Protein 5AJS (pdb70)

B-factor: mean 83.83, std 18.14, range [42.29, 163.87]

Foldseek 3Di:
DDPVVVVVVVVVVVVVVVVVVVVVVVVVVVVVVVVVVVVVVVVVVVVVVVVVVVVVVCVVVPD/DVDCVVVVVVVVVVVVVVVVVVVVVVVVVVVVVVVVVVVVVVVVVVVVVVVVVVVVVVCVVVVD/DDPVVVVVVVVVVVVVVVVVVVVVVVVVVVVVVVVVVVVVVVVVVVVVVVVVVVVVVVVVD/DDDDVVVVVVVVVVVVVVVVVVVVVVVVVVVVVVVVVVVVVVVVVVVVVVVVVVVVVVVVVD

InterPro domains:
  IPR006612 THAP-type zinc finger [PF05485] (6-79)
  IPR006612 THAP-type zinc finger [PS50950] (1-80)
  IPR006612 THAP-type zinc finger [SM00692] (23-85)
  IPR006612 THAP-type zinc finger [SM00980] (4-86)

Secondary structure (DSSP, 8-state):
--HHHHHHHHHHHHHHHHHHHHHHHHHHHHHHHHHHHHHHHHHHHHHHHHHHHHHHHHHHHT-/--SSHHHHHHHHHHHHHHHHHHHHHHHHHHHHHHHHHHHHHHHHHHHHHHHHHHHHHHHHHTT-/--HHHHHHHHHHHHHHHHHHHHHHHHHHHHHHHHHHHHHHHHHHHHHHHHHHHHHHHHHT-/----HHHHHHHHHHHHHHHHHHHHHHHHHHHHHHHHHHHHHHHHHHHHHHHHHHHHHHHHH-

Solvent-accessible surface area: 18163 Å² total; per-residue (Å²): 125,87,51,148,60,34,94,70,75,23,81,88,18,159,92,82,9,51,127,16,99,106,95,36,68,116,28,35,39,29,23,103,119,10,123,121,20,31,62,106,10,121,61,66,20,152,90,38,48,119,68,32,52,96,23,99,95,99,123,81,125,69,152,90,118,121,80,47,35,35,42,44,55,26,93,94,18,174,85,82,17,55,129,17,111,105,105,36,66,113,24,37,45,28,18,79,104,2,125,138,24,30,61,62,14,99,70,68,20,133,82,38,56,131,84,25,46,86,24,97,84,96,94,80,129,66,149,112,39,86,72,37,78,189,34,26,83,45,26,145,92,79,23,54,127,29,112,82,106,34,67,112,19,53,42,45,14,50,113,18,156,122,21,37,59,62,10,124,65,70,13,163,68,39,53,111,84,32,44,98,35,70,86,70,72,163,169,85,132,148,46,37,82,79,16,64,67,33,22,90,106,25,158,88,66,22,54,125,44,118,87,108,37,71,102,20,45,41,51,14,52,131,22,156,129,18,35,58,62,11,116,62,80,9,165,75,37,56,109,86,31,43,96,38,100,92,75,94,74,188

Structure (mmCIF, N/CA/C/O backbone):
data_5AJS
#
_entry.id   5AJS
#
_cell.length_a   39.757
_cell.length_b   39.757
_cell.length_c   204.127
_cell.angle_alpha   90.00
_cell.angle_beta   90.00
_cell.angle_gamma   90.00
#
_symmetry.space_group_name_H-M   'P 43'
#
loop_
_entity.id
_entity.type
_entity.pdbx_description
1 polymer 'THAP DOMAIN-CONTAINING PROTEIN 11'
2 water water
#
loop_
_atom_site.group_PDB
_atom_site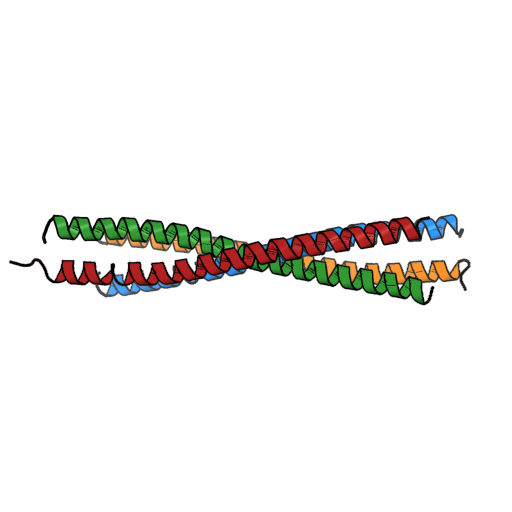.id
_atom_site.type_symbol
_atom_site.label_atom_id
_atom_site.label_alt_id
_atom_site.label_comp_id
_atom_site.label_asym_id
_atom_site.label_entity_id
_atom_site.label_seq_id
_atom_site.pdbx_PDB_ins_code
_atom_site.Cartn_x
_atom_site.Cartn_y
_atom_site.Cartn_z
_atom_site.occupancy
_atom_site.B_iso_or_equiv
_atom_site.auth_seq_id
_atom_site.auth_comp_id
_atom_site.auth_asym_id
_atom_site.auth_atom_id
_atom_site.pdbx_PDB_model_num
ATOM 1 N N . THR A 1 6 ? 58.802 7.500 48.082 1.00 93.25 252 THR A N 1
ATOM 2 C CA . THR A 1 6 ? 58.298 8.221 46.851 1.00 99.10 252 THR A CA 1
ATOM 3 C C . THR A 1 6 ? 57.293 9.362 47.190 1.00 101.07 252 THR A C 1
ATOM 4 O O . THR A 1 6 ? 56.165 9.088 47.628 1.00 101.26 252 THR A O 1
ATOM 6 N N . THR A 1 7 ? 57.711 10.624 46.960 1.00 91.26 253 THR A N 1
ATOM 7 C CA . THR A 1 7 ? 56.933 11.835 47.346 1.00 89.59 253 THR A CA 1
ATOM 8 C C . THR A 1 7 ? 55.775 12.172 46.392 1.00 92.71 253 THR A C 1
ATOM 9 O O . THR A 1 7 ? 55.678 11.646 45.286 1.00 93.54 253 THR A O 1
ATOM 13 N N . GLU A 1 8 ? 54.902 13.073 46.834 1.00 105.29 254 GLU A N 1
ATOM 14 C CA . GLU A 1 8 ? 53.882 13.654 45.951 1.00 113.64 254 GLU A CA 1
ATOM 15 C C . GLU A 1 8 ? 54.560 14.547 44.897 1.00 111.09 254 GLU A C 1
ATOM 16 O O . GLU A 1 8 ? 54.266 14.458 43.697 1.00 82.73 254 GLU A O 1
ATOM 18 N N . GLU A 1 9 ? 55.483 15.394 45.354 1.00 114.15 255 GLU A N 1
ATOM 19 C CA . GLU A 1 9 ? 56.303 16.199 44.449 1.00 115.47 255 GLU A CA 1
ATOM 20 C C . GLU A 1 9 ? 56.673 15.378 43.212 1.00 111.59 255 GLU A C 1
ATOM 21 O O . GLU A 1 9 ? 56.394 15.787 42.095 1.00 107.33 255 GLU A O 1
ATOM 27 N N . GLU A 1 10 ? 57.259 14.202 43.431 1.00 115.51 256 GLU A N 1
ATOM 28 C CA . GLU A 1 10 ? 57.743 13.350 42.345 1.00 103.93 256 GLU A CA 1
ATOM 29 C C . GLU A 1 10 ? 56.610 12.777 41.464 1.00 111.74 256 GLU A C 1
ATOM 30 O O . GLU A 1 10 ? 56.785 12.686 40.240 1.00 114.28 256 GLU A O 1
ATOM 33 N N . LEU A 1 11 ? 55.484 12.377 42.080 1.00 93.18 257 LEU A N 1
ATOM 34 C CA . LEU A 1 11 ? 54.323 11.847 41.333 1.00 86.66 257 LEU A CA 1
ATOM 35 C C . LEU A 1 11 ? 53.727 12.905 40.420 1.00 88.68 257 LEU A C 1
ATOM 36 O O . LEU A 1 11 ? 53.533 12.691 39.216 1.00 83.61 257 LEU A O 1
ATOM 41 N N . LEU A 1 12 ? 53.457 14.048 41.039 1.00 79.70 258 LEU A N 1
ATOM 42 C CA . LEU A 1 12 ? 52.865 15.193 40.401 1.00 86.81 258 LEU A CA 1
ATOM 43 C C . LEU A 1 12 ? 53.792 15.689 39.304 1.00 72.98 258 LEU A C 1
ATOM 44 O O . LEU A 1 12 ? 53.319 16.100 38.261 1.00 82.82 258 LEU A O 1
ATOM 49 N N . ARG A 1 13 ? 55.097 15.588 39.511 1.00 67.79 259 ARG A N 1
ATOM 50 C CA . A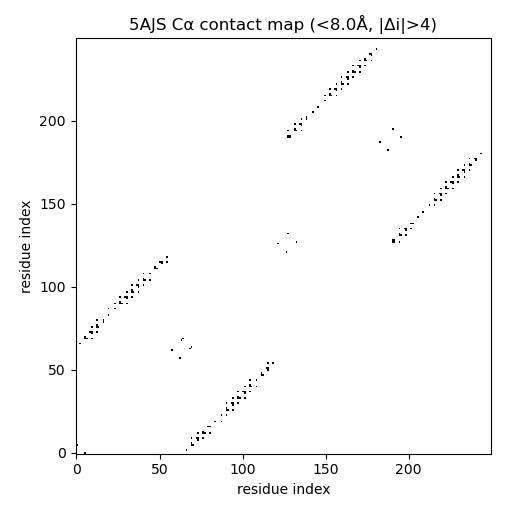RG A 1 13 ? 56.042 15.854 38.432 1.00 81.37 259 ARG A CA 1
ATOM 51 C C . ARG A 1 13 ? 55.849 14.853 37.271 1.00 80.15 259 ARG A C 1
ATOM 52 O O . ARG A 1 13 ? 55.945 15.232 36.101 1.00 97.46 259 ARG A O 1
ATOM 55 N N . LYS A 1 14 ? 55.591 13.585 37.605 1.00 69.87 260 LYS A N 1
ATOM 56 C CA . LYS A 1 14 ? 55.348 12.551 36.603 1.00 80.89 260 LYS A CA 1
ATOM 57 C C . LYS A 1 14 ? 53.998 12.752 35.854 1.00 84.05 260 LYS A C 1
ATOM 58 O O . LYS A 1 14 ? 53.912 12.512 34.646 1.00 89.05 260 LYS A O 1
ATOM 62 N N . LEU A 1 15 ? 52.965 13.199 36.569 1.00 84.27 261 LEU A N 1
ATOM 63 C CA . LEU A 1 15 ? 51.693 13.562 35.935 1.00 90.99 261 LEU A CA 1
ATOM 64 C C . LEU A 1 15 ? 51.858 14.704 34.973 1.00 84.77 261 LEU A C 1
ATOM 65 O O . LEU A 1 15 ? 51.121 14.780 33.997 1.00 77.99 261 LEU A O 1
ATOM 70 N N . ASN A 1 16 ? 52.786 15.615 35.253 1.00 72.58 262 ASN A N 1
ATOM 71 C CA . ASN A 1 16 ? 52.887 16.784 34.408 1.00 73.26 262 ASN A CA 1
ATOM 72 C C . ASN A 1 16 ? 53.681 16.483 33.190 1.00 71.14 262 ASN A C 1
ATOM 73 O O . ASN A 1 16 ? 53.325 16.933 32.056 1.00 74.31 262 ASN A O 1
ATOM 78 N N . GLU A 1 17 ? 54.709 15.654 33.365 1.00 69.55 263 GLU A N 1
ATOM 79 C CA . GLU A 1 17 ? 55.475 15.170 32.188 1.00 75.18 263 GLU A CA 1
ATOM 80 C C . GLU A 1 17 ? 54.559 14.426 31.261 1.00 64.41 263 GLU A C 1
ATOM 81 O O . GLU A 1 17 ? 54.576 14.672 30.084 1.00 57.54 263 GLU A O 1
ATOM 87 N N . GLN A 1 18 ? 53.718 13.544 31.798 1.00 70.30 264 GLN A N 1
ATOM 88 C CA . GLN A 1 18 ? 52.775 12.745 30.965 1.00 69.51 264 GLN A CA 1
ATOM 89 C C . GLN A 1 18 ? 51.808 13.598 30.188 1.00 67.91 264 GLN A C 1
ATOM 90 O O . GLN A 1 18 ? 51.437 13.285 29.072 1.00 67.57 264 GLN A O 1
ATOM 96 N N . ARG A 1 19 ? 51.319 14.620 30.868 1.00 72.69 265 ARG A N 1
ATOM 97 C CA . ARG A 1 19 ? 50.447 15.605 30.275 1.00 70.29 265 ARG A CA 1
ATOM 98 C C . ARG A 1 19 ? 51.218 16.452 29.220 1.00 60.65 265 ARG A C 1
ATOM 99 O O . ARG A 1 19 ? 50.637 16.841 28.214 1.00 71.38 265 ARG A O 1
ATOM 107 N N . ASP A 1 20 ? 52.520 16.684 29.410 1.00 57.56 266 ASP A N 1
ATOM 108 C CA . ASP A 1 20 ? 53.332 17.363 28.407 1.00 59.99 266 ASP A CA 1
ATOM 109 C C . ASP A 1 20 ? 53.453 16.544 27.124 1.00 75.65 266 ASP A C 1
ATOM 110 O O . ASP A 1 20 ? 53.298 17.086 26.013 1.00 68.67 266 ASP A O 1
ATOM 115 N N . ILE A 1 21 ? 53.754 15.242 27.283 1.00 73.64 267 ILE A N 1
ATOM 116 C CA . ILE A 1 21 ? 53.840 14.344 26.158 1.00 61.24 267 ILE A CA 1
ATOM 117 C C . ILE A 1 21 ? 52.432 14.157 25.509 1.00 62.19 267 ILE A C 1
ATOM 118 O O . ILE A 1 21 ? 52.296 14.224 24.302 1.00 79.24 267 ILE A O 1
ATOM 123 N N . LEU A 1 22 ? 51.378 13.940 26.273 1.00 68.30 268 LEU A N 1
ATOM 124 C CA . LEU A 1 22 ? 50.057 13.823 25.615 1.00 67.59 268 LEU A CA 1
ATOM 125 C C . LEU A 1 22 ? 49.820 15.052 24.757 1.00 75.45 268 LEU A C 1
ATOM 126 O O . LEU A 1 22 ? 49.541 14.903 23.548 1.00 58.38 268 LEU A O 1
ATOM 131 N N . ALA A 1 23 ? 50.015 16.250 25.364 1.00 69.76 269 ALA A N 1
ATOM 132 C CA . ALA A 1 23 ? 49.971 17.549 24.632 1.00 77.45 269 ALA A CA 1
ATOM 133 C C . ALA A 1 23 ? 50.671 17.599 23.264 1.00 79.70 269 ALA A C 1
ATOM 134 O O . ALA A 1 23 ? 50.075 18.099 22.283 1.00 88.18 269 ALA A O 1
ATOM 136 N N . LEU A 1 24 ? 51.927 17.132 23.232 1.00 79.86 270 LEU A N 1
ATOM 137 C CA . LEU A 1 24 ? 52.800 17.140 22.039 1.00 69.24 270 LEU A CA 1
ATOM 138 C C . LEU A 1 24 ? 52.314 16.121 21.003 1.00 79.47 270 LEU A C 1
ATOM 139 O O . LEU A 1 24 ? 52.377 16.358 19.800 1.00 70.40 270 LEU A O 1
ATOM 144 N N . MET A 1 25 ? 51.847 14.974 21.476 1.00 73.53 271 MET A N 1
ATOM 145 C CA . MET A 1 25 ? 51.329 13.958 20.559 1.00 80.06 271 MET A CA 1
ATOM 146 C C . MET A 1 25 ? 50.016 14.388 19.893 1.00 75.66 271 MET A C 1
ATOM 147 O O . MET A 1 25 ? 49.792 14.070 18.715 1.00 80.63 271 MET A O 1
ATOM 152 N N . GLU A 1 26 ? 49.160 15.094 20.645 1.00 65.36 272 GLU A N 1
ATOM 153 C CA . GLU A 1 26 ? 47.882 15.633 20.096 1.00 73.44 272 GLU A CA 1
ATOM 154 C C . GLU A 1 26 ? 48.159 16.611 18.927 1.00 76.75 272 GLU A C 1
ATOM 155 O O . GLU A 1 26 ? 47.460 16.611 17.889 1.00 63.74 272 GLU A O 1
ATOM 161 N N . VAL A 1 27 ? 49.220 17.392 19.063 1.00 71.44 273 VAL A N 1
ATOM 162 C CA . VAL A 1 27 ? 49.545 18.368 18.056 1.00 72.42 273 VAL A CA 1
ATOM 163 C C . VAL A 1 27 ? 50.079 17.669 16.832 1.00 82.63 273 VAL A C 1
ATOM 164 O O . VAL A 1 27 ? 49.723 18.073 15.699 1.00 65.36 273 VAL A O 1
ATOM 168 N N . LYS A 1 28 ? 50.943 16.658 17.062 1.00 79.42 274 LYS A N 1
ATOM 169 C CA . LYS A 1 28 ? 51.530 15.843 15.973 1.00 85.38 274 LYS A CA 1
ATOM 170 C C . LYS A 1 28 ? 50.456 15.024 15.257 1.00 79.32 274 LYS A C 1
ATOM 171 O O . LYS A 1 28 ? 50.405 15.021 14.036 1.00 89.13 274 LYS A O 1
ATOM 177 N N . MET A 1 29 ? 49.603 14.352 16.019 1.00 71.46 275 MET A N 1
ATOM 178 C CA . MET A 1 29 ? 48.453 13.686 15.437 1.00 81.16 275 MET A CA 1
ATOM 179 C C . MET A 1 29 ? 47.506 14.640 14.652 1.00 83.51 275 MET A C 1
ATOM 180 O O . MET A 1 29 ? 46.823 14.228 13.731 1.00 70.87 275 MET A O 1
ATOM 185 N N . LYS A 1 30 ? 47.407 15.897 15.042 1.00 80.54 276 LYS A N 1
ATOM 186 C CA . LYS A 1 30 ? 46.540 16.812 14.310 1.00 70.98 276 LYS A CA 1
ATOM 187 C C . LYS A 1 30 ? 47.216 17.162 12.993 1.00 61.43 276 LYS A C 1
ATOM 188 O O . LYS A 1 30 ? 46.576 17.232 11.957 1.00 66.64 276 LYS A O 1
ATOM 190 N N . GLU A 1 31 ? 48.519 17.401 13.048 1.00 57.49 277 GLU A N 1
ATOM 191 C CA . GLU A 1 31 ? 49.326 17.675 11.878 1.00 63.55 277 GLU A CA 1
ATOM 192 C C . GLU A 1 31 ? 49.313 16.423 10.937 1.00 72.57 277 GLU A C 1
ATOM 193 O O . GLU A 1 31 ? 49.063 16.533 9.738 1.00 58.12 277 GLU A O 1
ATOM 199 N N . MET A 1 32 ? 49.589 15.238 11.483 1.00 71.36 278 MET A N 1
ATOM 200 C CA . MET A 1 32 ? 49.580 14.005 10.681 1.00 78.28 278 MET A CA 1
ATOM 201 C C . MET A 1 32 ? 48.245 13.845 9.947 1.00 69.35 278 MET A C 1
ATOM 202 O O . MET A 1 32 ? 48.245 13.550 8.773 1.00 84.23 278 MET A O 1
ATOM 207 N N . LYS A 1 33 ? 47.124 14.111 10.608 1.00 84.15 279 LYS A N 1
ATOM 208 C CA . LYS A 1 33 ? 45.784 14.088 9.938 1.00 85.85 279 LYS A CA 1
ATOM 209 C C . LYS A 1 33 ? 45.613 15.112 8.770 1.00 82.95 279 LYS A C 1
ATOM 210 O O . LYS A 1 33 ? 44.916 14.852 7.802 1.00 86.92 279 LYS A O 1
ATOM 212 N N . GLY A 1 34 ? 46.220 16.289 8.902 1.00 76.00 280 GLY A N 1
ATOM 213 C CA . GLY A 1 34 ? 46.261 17.225 7.829 1.00 64.65 280 GLY A CA 1
ATOM 214 C C . GLY A 1 34 ? 47.040 16.751 6.606 1.00 64.57 280 GLY A C 1
ATOM 215 O O . GLY A 1 34 ? 46.692 17.099 5.471 1.00 72.39 280 GLY A O 1
ATOM 216 N N . SER A 1 35 ? 48.159 16.055 6.820 1.00 70.48 281 SER A N 1
ATOM 217 C CA . SER A 1 35 ? 48.933 15.477 5.699 1.00 70.28 281 SER A CA 1
ATOM 218 C C . SER A 1 35 ? 48.077 14.380 5.023 1.00 74.72 281 SER A C 1
ATOM 219 O O . SER A 1 35 ? 47.751 14.451 3.835 1.00 77.11 281 SER A O 1
ATOM 222 N N . ILE A 1 36 ? 47.637 13.415 5.810 1.00 68.25 282 ILE A N 1
ATOM 223 C CA . ILE A 1 36 ? 46.728 12.380 5.292 1.00 70.66 282 ILE A CA 1
ATOM 224 C C . ILE A 1 36 ? 45.604 12.893 4.379 1.00 70.01 282 ILE A C 1
ATOM 225 O O . ILE A 1 36 ? 45.428 12.349 3.271 1.00 69.04 282 ILE A O 1
ATOM 230 N N . ARG A 1 37 ? 44.851 13.910 4.838 1.00 57.10 283 ARG A N 1
ATOM 231 C CA . ARG A 1 37 ? 43.861 14.587 3.988 1.00 75.74 283 ARG A CA 1
ATOM 232 C C . ARG A 1 37 ? 44.483 15.255 2.727 1.00 74.70 283 ARG A C 1
ATOM 233 O O . ARG A 1 37 ? 43.911 15.175 1.646 1.00 84.96 283 ARG A O 1
ATOM 237 N N . HIS A 1 38 ? 45.638 15.902 2.855 1.00 70.32 284 HIS A N 1
ATOM 238 C CA . HIS A 1 38 ? 46.208 16.565 1.714 1.00 74.86 284 HIS A CA 1
ATOM 239 C C . HIS A 1 38 ? 46.679 15.538 0.713 1.00 71.14 284 HIS A C 1
ATOM 240 O O . HIS A 1 38 ? 46.344 15.640 -0.476 1.00 82.59 284 HIS A O 1
ATOM 247 N N . LEU A 1 39 ? 47.428 14.543 1.191 1.00 71.77 285 LEU A N 1
ATOM 248 C CA . LEU A 1 39 ? 47.885 13.450 0.339 1.00 68.55 285 LEU A CA 1
ATOM 249 C C . LEU A 1 39 ? 46.727 12.697 -0.325 1.00 72.82 285 LEU A C 1
ATOM 250 O O . LEU A 1 39 ? 46.879 12.229 -1.453 1.00 74.75 285 LEU A O 1
ATOM 255 N N . ARG A 1 40 ? 45.586 12.559 0.349 1.00 69.85 286 ARG A N 1
ATOM 256 C CA . ARG A 1 40 ? 44.481 11.838 -0.261 1.00 71.06 286 ARG A CA 1
ATOM 257 C C . ARG A 1 40 ? 43.833 12.704 -1.341 1.00 77.15 286 ARG A C 1
ATOM 258 O O . ARG A 1 40 ? 43.447 12.187 -2.424 1.00 76.79 286 ARG A O 1
ATOM 266 N N . LEU A 1 41 ? 43.738 14.010 -1.078 1.00 74.59 287 LEU A N 1
ATOM 267 C CA . LEU A 1 41 ? 43.219 14.960 -2.103 1.00 80.85 287 LEU A CA 1
ATOM 268 C C . LEU A 1 41 ? 44.030 14.861 -3.382 1.00 79.73 287 LEU A C 1
ATOM 269 O O . LEU A 1 41 ? 43.466 14.764 -4.449 1.00 80.90 287 LEU A O 1
ATOM 274 N N . THR A 1 42 ? 45.358 14.876 -3.226 1.00 79.97 288 THR A N 1
ATOM 275 C CA . THR A 1 42 ? 46.349 14.702 -4.304 1.00 76.68 288 THR A CA 1
ATOM 276 C C . THR A 1 42 ? 46.264 13.334 -5.047 1.00 85.54 288 THR A C 1
ATOM 277 O O . THR A 1 42 ? 46.190 13.286 -6.273 1.00 86.45 288 THR A O 1
ATOM 281 N N . GLU A 1 43 ? 46.307 12.237 -4.306 1.00 87.87 289 GLU A N 1
ATOM 282 C CA . GLU A 1 43 ? 46.054 10.918 -4.874 1.00 90.63 289 GLU A CA 1
ATOM 283 C C . GLU A 1 43 ? 44.815 10.941 -5.786 1.00 91.69 289 GLU A C 1
ATOM 284 O O . GLU A 1 43 ? 44.864 10.485 -6.936 1.00 76.19 289 GLU A O 1
ATOM 290 N N . ALA A 1 44 ? 43.701 11.457 -5.276 1.00 84.18 290 ALA A N 1
ATOM 291 C CA . ALA A 1 44 ? 42.453 11.439 -6.044 1.00 80.10 290 ALA A CA 1
ATOM 292 C C . ALA A 1 44 ? 42.549 12.255 -7.353 1.00 82.22 290 ALA A C 1
ATOM 293 O O . ALA A 1 44 ? 42.123 11.805 -8.418 1.00 86.11 290 ALA A O 1
ATOM 295 N N . LYS A 1 45 ? 43.139 13.438 -7.266 1.00 77.21 291 LYS A N 1
ATOM 296 C CA . LYS A 1 45 ? 43.381 14.272 -8.417 1.00 77.37 291 LYS A CA 1
ATOM 297 C C . LYS A 1 45 ? 44.295 13.540 -9.410 1.00 84.62 291 LYS A C 1
ATOM 298 O O . LYS A 1 45 ? 44.031 13.557 -10.620 1.00 81.46 291 LYS A O 1
ATOM 302 N N . LEU A 1 46 ? 45.345 12.869 -8.914 1.00 73.42 292 LEU A N 1
ATOM 303 C CA . LEU A 1 46 ? 46.336 12.263 -9.824 1.00 70.31 292 LEU A CA 1
ATOM 304 C C . LEU A 1 46 ? 45.734 11.139 -10.612 1.00 68.40 292 LEU A C 1
ATOM 305 O O . LEU A 1 46 ? 45.986 11.015 -11.809 1.00 65.81 292 LEU A O 1
ATOM 310 N N . ARG A 1 47 ? 44.895 10.364 -9.947 1.00 70.98 293 ARG A N 1
ATOM 311 C CA . ARG A 1 47 ? 44.175 9.264 -10.594 1.00 79.41 293 ARG A CA 1
ATOM 312 C C . ARG A 1 47 ? 43.203 9.797 -11.645 1.00 82.10 293 ARG A C 1
ATOM 313 O O . ARG A 1 47 ? 43.031 9.194 -12.740 1.00 76.91 293 ARG A O 1
ATOM 321 N N . GLU A 1 48 ? 42.586 10.941 -11.339 1.00 66.94 294 GLU A N 1
ATOM 322 C CA . GLU A 1 48 ? 41.597 11.472 -12.263 1.00 66.33 294 GLU A CA 1
ATOM 323 C C . GLU A 1 48 ? 42.401 11.840 -13.457 1.00 69.90 294 GLU A C 1
ATOM 324 O O . GLU A 1 48 ? 42.145 11.380 -14.569 1.00 73.17 294 GLU A O 1
ATOM 326 N N . GLU A 1 49 ? 43.436 12.627 -13.222 1.00 66.85 295 GLU A N 1
ATOM 327 C CA . GLU A 1 49 ? 44.212 13.136 -14.329 1.00 61.71 295 GLU A CA 1
ATOM 328 C C . GLU A 1 49 ? 44.810 12.049 -15.218 1.00 58.99 295 GLU A C 1
ATOM 329 O O . GLU A 1 49 ? 44.973 12.218 -16.462 1.00 61.42 295 GLU A O 1
ATOM 335 N N . LEU A 1 50 ? 45.167 10.960 -14.570 1.00 59.71 296 LEU A N 1
ATOM 336 C CA . LEU A 1 50 ? 45.611 9.717 -15.228 1.00 69.14 296 LEU A CA 1
ATOM 337 C C . LEU A 1 50 ? 44.532 9.008 -16.061 1.00 65.80 296 LEU A C 1
ATOM 338 O O . LEU A 1 50 ? 44.840 8.392 -17.112 1.00 65.15 296 LEU A O 1
ATOM 343 N N A ARG A 1 51 ? 43.290 9.035 -15.585 0.50 68.16 297 ARG A N 1
ATOM 344 N N B ARG A 1 51 ? 43.295 9.047 -15.573 0.50 69.18 297 ARG A N 1
ATOM 345 C CA A ARG A 1 51 ? 42.165 8.513 -16.384 0.50 64.73 297 ARG A CA 1
ATOM 346 C CA B ARG A 1 51 ? 42.146 8.534 -16.336 0.50 66.87 297 ARG A CA 1
ATOM 347 C C A ARG A 1 51 ? 42.005 9.332 -17.660 0.50 62.67 297 ARG A C 1
ATOM 348 C C B ARG A 1 51 ? 41.975 9.329 -17.632 0.50 64.30 297 ARG A C 1
ATOM 349 O O A ARG A 1 51 ? 41.893 8.777 -18.750 0.50 63.57 297 ARG A O 1
ATOM 350 O O B ARG A 1 51 ? 41.830 8.753 -18.707 0.50 67.84 297 ARG A O 1
ATOM 365 N N . GLU A 1 52 ? 42.030 10.656 -17.525 1.00 60.18 298 GLU A N 1
ATOM 366 C CA . GLU A 1 52 ? 41.955 11.534 -18.699 1.00 67.47 298 GLU A CA 1
ATOM 367 C C . GLU A 1 52 ? 43.113 11.254 -19.681 1.00 73.07 298 GLU A C 1
ATOM 368 O O . GLU A 1 52 ? 42.907 11.147 -20.887 1.00 67.61 298 GLU A O 1
ATOM 374 N N . LYS A 1 53 ? 44.320 11.052 -19.186 1.00 68.80 299 LYS A N 1
ATOM 375 C CA . LYS A 1 53 ? 45.427 10.814 -20.127 1.00 68.29 299 LYS A CA 1
ATOM 376 C C . LYS A 1 53 ? 45.407 9.448 -20.767 1.00 71.52 299 LYS A C 1
ATOM 377 O O . LYS A 1 53 ? 45.831 9.307 -21.936 1.00 72.54 299 LYS A O 1
ATOM 383 N N . ASP A 1 54 ? 44.915 8.447 -20.039 1.00 57.75 300 ASP A N 1
ATOM 384 C CA . ASP A 1 54 ? 44.670 7.144 -20.681 1.00 66.31 300 ASP A CA 1
ATOM 385 C C . ASP A 1 54 ? 43.580 7.226 -21.813 1.00 74.71 300 ASP A C 1
ATOM 386 O O . ASP A 1 54 ? 43.724 6.615 -22.869 1.00 76.38 300 ASP A O 1
ATOM 391 N N . ARG A 1 55 ? 42.505 7.996 -21.627 1.00 73.98 301 ARG A N 1
ATOM 392 C CA . ARG A 1 55 ? 41.551 8.182 -22.747 1.00 70.35 301 ARG A CA 1
ATOM 393 C C . ARG A 1 55 ? 42.243 8.695 -23.962 1.00 65.04 301 ARG A C 1
ATOM 394 O O . ARG A 1 55 ? 41.875 8.351 -25.088 1.00 68.42 301 ARG A O 1
ATOM 402 N N . LEU A 1 56 ? 43.167 9.629 -23.744 1.00 67.33 302 LEU A N 1
ATOM 403 C CA . LEU A 1 56 ? 43.732 10.433 -24.841 1.00 74.98 302 LEU A CA 1
ATOM 404 C C . LEU A 1 56 ? 44.750 9.652 -25.634 1.00 72.87 302 LEU A C 1
ATOM 405 O O . LEU A 1 56 ? 44.880 9.847 -26.841 1.00 76.34 302 LEU A O 1
ATOM 410 N N . LEU A 1 57 ? 45.467 8.785 -24.925 1.00 77.21 303 LEU A N 1
ATOM 411 C CA . LEU A 1 57 ? 46.299 7.748 -25.508 1.00 79.89 303 LEU A CA 1
ATOM 412 C C . LEU A 1 57 ? 45.490 6.703 -26.242 1.00 85.42 303 LEU A C 1
ATOM 413 O O . LEU A 1 57 ? 45.816 6.305 -27.375 1.00 84.92 303 LEU A O 1
ATOM 418 N N . ALA A 1 58 ? 44.474 6.202 -25.558 1.00 73.56 304 ALA A N 1
ATOM 419 C CA . ALA A 1 58 ? 43.560 5.253 -26.190 1.00 79.97 304 ALA A CA 1
ATOM 420 C C . ALA A 1 58 ? 43.134 5.811 -27.524 1.00 72.35 304 ALA A C 1
ATOM 421 O O . ALA A 1 58 ? 43.258 5.131 -28.522 1.00 72.98 304 ALA A O 1
ATOM 423 N N . MET A 1 59 ? 42.638 7.063 -27.525 1.00 69.15 305 MET A N 1
ATOM 424 C CA . MET A 1 59 ? 42.225 7.727 -28.742 1.00 63.17 305 MET A CA 1
ATOM 425 C C . MET A 1 59 ? 43.379 7.792 -29.752 1.00 75.08 305 MET A C 1
ATOM 426 O O . MET A 1 59 ? 43.172 7.468 -30.917 1.00 84.19 305 MET A O 1
ATOM 431 N N . ALA A 1 60 ? 44.569 8.248 -29.347 1.00 80.67 306 ALA A N 1
ATOM 432 C CA . ALA A 1 60 ? 45.660 8.449 -30.334 1.00 71.67 306 ALA A CA 1
ATOM 433 C C . ALA A 1 60 ? 46.040 7.146 -31.001 1.00 70.71 306 ALA A C 1
ATOM 434 O O . ALA A 1 60 ? 46.400 7.107 -32.177 1.00 78.10 306 ALA A O 1
ATOM 436 N N . VAL A 1 61 ? 45.922 6.054 -30.286 1.00 68.34 307 VAL A N 1
ATOM 437 C CA . VAL A 1 61 ? 46.215 4.744 -30.901 1.00 81.77 307 VAL A CA 1
ATOM 438 C C . VAL A 1 61 ? 45.160 4.402 -31.958 1.00 77.29 307 VAL A C 1
ATOM 439 O O . VAL A 1 61 ? 45.446 4.235 -33.126 1.00 77.05 307 VAL A O 1
ATOM 443 N N . ILE A 1 62 ? 43.921 4.295 -31.530 1.00 77.60 308 ILE A N 1
ATOM 444 C CA . ILE A 1 62 ? 42.832 4.069 -32.458 1.00 88.57 308 ILE A CA 1
ATOM 445 C C . ILE A 1 62 ? 42.973 4.900 -33.750 1.00 83.96 308 ILE A C 1
ATOM 446 O O . ILE A 1 62 ? 42.934 4.335 -34.832 1.00 98.05 308 ILE A O 1
ATOM 451 N N . ARG A 1 63 ? 43.121 6.222 -33.645 1.00 79.91 309 ARG A N 1
ATOM 452 C CA . ARG A 1 63 ? 43.246 7.093 -34.841 1.00 75.79 309 ARG A CA 1
ATOM 453 C C . ARG A 1 63 ? 44.411 6.683 -35.763 1.00 101.41 309 ARG A C 1
ATOM 454 O O . ARG A 1 63 ? 44.271 6.657 -36.997 1.00 89.56 309 ARG A O 1
ATOM 462 N N . LYS A 1 64 ? 45.576 6.429 -35.157 1.00 102.70 310 LYS A N 1
ATOM 463 C CA . LYS A 1 64 ? 46.733 5.894 -35.870 1.00 108.28 310 LYS A CA 1
ATOM 464 C C . LYS A 1 64 ? 46.280 4.749 -36.790 1.00 117.73 310 LYS A C 1
ATOM 465 O O . LYS A 1 64 ? 46.696 4.697 -37.947 1.00 124.42 310 LYS A O 1
ATOM 471 N N . LYS A 1 65 ? 45.424 3.854 -36.279 1.00 116.15 311 LYS A N 1
ATOM 472 C CA . LYS A 1 65 ? 44.839 2.765 -37.089 1.00 115.20 311 LYS A CA 1
ATOM 473 C C . LYS A 1 65 ? 43.944 3.277 -38.243 1.00 119.75 311 LYS A C 1
ATOM 474 O O . LYS A 1 65 ? 44.015 2.778 -39.366 1.00 123.61 311 LYS A O 1
ATOM 476 N N . HIS A 1 66 ? 43.131 4.293 -37.971 1.00 117.42 312 HIS A N 1
ATOM 477 C CA . HIS A 1 66 ? 42.084 4.711 -38.897 1.00 110.79 312 HIS A CA 1
ATOM 478 C C . HIS A 1 66 ? 42.429 5.927 -39.772 1.00 109.96 312 HIS A C 1
ATOM 479 O O . HIS A 1 66 ? 41.556 6.458 -40.470 1.00 119.70 312 HIS A O 1
ATOM 486 N N . GLY A 1 67 ? 43.686 6.371 -39.718 1.00 109.15 313 GLY A N 1
ATOM 487 C CA . GLY A 1 67 ? 44.231 7.346 -40.665 1.00 104.01 313 GLY A CA 1
ATOM 488 C C . GLY A 1 67 ? 44.266 8.826 -40.312 1.00 116.62 313 GLY A C 1
ATOM 489 O O . GLY A 1 67 ? 44.919 9.579 -41.019 1.00 131.14 313 GLY A O 1
ATOM 490 N N . MET A 1 68 ? 43.612 9.261 -39.231 1.00 122.26 314 MET A N 1
ATOM 491 C CA . MET A 1 68 ? 43.304 10.710 -39.030 1.00 121.74 314 MET A CA 1
ATOM 492 C C . MET A 1 68 ? 44.475 11.596 -38.633 1.00 121.14 314 MET A C 1
ATOM 493 O O . MET A 1 68 ? 44.517 12.757 -39.033 1.00 121.60 314 MET A O 1
ATOM 499 N N . GLY B 1 5 ? 41.758 5.904 47.220 1.00 121.69 251 GLY B N 1
ATOM 500 C CA . GLY B 1 5 ? 41.417 7.238 47.826 1.00 125.20 251 GLY B CA 1
ATOM 501 C C . GLY B 1 5 ? 41.939 8.350 46.943 1.00 133.09 251 GLY B C 1
ATOM 502 O O . GLY B 1 5 ? 42.168 8.109 45.755 1.00 137.50 251 GLY B O 1
ATOM 503 N N . THR B 1 6 ? 42.135 9.552 47.508 1.00 134.46 252 THR B N 1
ATOM 504 C CA . THR B 1 6 ? 42.672 10.715 46.750 1.00 133.87 252 THR B CA 1
ATOM 505 C C . THR B 1 6 ? 44.036 11.249 47.240 1.00 134.20 252 THR B C 1
ATOM 506 O O . THR B 1 6 ? 44.469 12.323 46.800 1.00 138.36 252 THR B O 1
ATOM 510 N N . THR B 1 7 ? 44.717 10.514 48.124 1.00 126.78 253 THR B N 1
ATOM 511 C CA . THR B 1 7 ? 45.970 11.009 48.726 1.00 130.23 253 THR B CA 1
ATOM 512 C C . THR B 1 7 ? 47.093 10.918 47.697 1.00 128.83 253 THR B C 1
ATOM 513 O O . THR B 1 7 ? 47.429 11.917 47.055 1.00 137.36 253 THR B O 1
ATOM 517 N N . GLU B 1 8 ? 47.666 9.724 47.555 1.00 118.79 254 GLU B N 1
ATOM 518 C CA . GLU B 1 8 ? 48.507 9.393 46.417 1.00 98.63 254 GLU B CA 1
ATOM 519 C C . GLU B 1 8 ? 47.722 8.464 45.443 1.00 104.02 254 GLU B C 1
ATOM 520 O O . GLU B 1 8 ? 48.176 8.209 44.321 1.00 103.41 254 GLU B O 1
ATOM 526 N N . GLU B 1 9 ? 46.528 8.012 45.855 1.00 101.46 255 GLU B N 1
ATOM 527 C CA . GLU B 1 9 ? 45.779 6.966 45.139 1.00 99.00 255 GLU B CA 1
ATOM 528 C C . GLU B 1 9 ? 45.007 7.505 43.943 1.00 93.69 255 GLU B C 1
ATOM 529 O O . GLU B 1 9 ? 44.908 6.841 42.907 1.00 93.99 255 GLU B O 1
ATOM 531 N N . GLU B 1 10 ? 44.432 8.690 44.108 1.00 80.31 256 GLU B N 1
ATOM 532 C CA . GLU B 1 10 ? 43.811 9.390 43.001 1.00 93.09 256 GLU B CA 1
ATOM 533 C C . GLU B 1 10 ? 44.890 9.718 41.979 1.00 82.34 256 GLU B C 1
ATOM 534 O O . GLU B 1 10 ? 44.644 9.529 40.810 1.00 81.51 256 GLU B O 1
ATOM 536 N N . LEU B 1 11 ? 46.065 10.178 42.444 1.00 91.66 257 LEU B N 1
ATOM 537 C CA . LEU B 1 11 ? 47.260 10.461 41.608 1.00 105.23 257 LEU B CA 1
ATOM 538 C C . LEU B 1 11 ? 47.743 9.268 40.808 1.00 105.95 257 LEU B C 1
ATOM 539 O O . LEU B 1 11 ? 47.923 9.356 39.581 1.00 86.70 257 LEU B O 1
ATOM 544 N N . LEU B 1 12 ? 47.989 8.174 41.531 1.00 103.32 258 LEU B N 1
ATOM 545 C CA . LEU B 1 12 ? 48.287 6.879 40.913 1.00 105.70 258 LEU B CA 1
ATOM 546 C C . LEU B 1 12 ? 47.207 6.502 39.892 1.00 95.35 258 LEU B C 1
ATOM 547 O O . LEU B 1 12 ? 47.505 5.974 38.820 1.00 90.69 258 LEU B O 1
ATOM 549 N N . ARG B 1 13 ? 45.957 6.794 40.224 1.00 74.77 259 ARG B N 1
ATOM 550 C CA . ARG B 1 13 ? 44.883 6.510 39.322 1.00 70.46 259 ARG B CA 1
ATOM 551 C C . ARG B 1 13 ? 45.102 7.331 38.059 1.00 74.68 259 ARG B C 1
ATOM 552 O O . ARG B 1 13 ? 45.066 6.798 36.962 1.00 69.95 259 ARG B O 1
ATOM 554 N N . LYS B 1 14 ? 45.436 8.614 38.205 1.00 66.76 260 LYS B N 1
ATOM 555 C CA . LYS B 1 14 ? 45.449 9.480 37.055 1.00 71.00 260 LYS B CA 1
ATOM 556 C C . LYS B 1 14 ? 46.660 9.156 36.190 1.00 63.98 260 LYS B C 1
ATOM 557 O O . LYS B 1 14 ? 46.521 9.068 34.982 1.00 70.08 260 LYS B O 1
ATOM 560 N N . LEU B 1 15 ? 47.814 8.897 36.819 1.00 61.02 261 LEU B N 1
ATOM 561 C CA . LEU B 1 15 ? 49.028 8.502 36.108 1.00 62.87 261 LEU B CA 1
ATOM 562 C C . LEU B 1 15 ? 48.688 7.353 35.188 1.00 63.25 261 LEU B C 1
ATOM 563 O O . LEU B 1 15 ? 48.906 7.446 33.952 1.00 69.25 261 LEU B O 1
ATOM 568 N N . ASN B 1 16 ? 48.056 6.317 35.764 1.00 65.74 262 ASN B N 1
ATOM 569 C CA . ASN B 1 16 ? 47.643 5.122 34.984 1.00 59.99 262 ASN B CA 1
ATOM 570 C C . ASN B 1 16 ? 46.697 5.408 33.850 1.00 58.66 262 ASN B C 1
ATOM 571 O O . ASN B 1 16 ? 46.911 4.946 32.686 1.00 62.75 262 ASN B O 1
ATOM 576 N N . GLU B 1 17 ? 45.705 6.248 34.110 1.00 68.38 263 GLU B N 1
ATOM 577 C CA . GLU B 1 17 ? 44.761 6.637 33.029 1.00 69.07 263 GLU B CA 1
ATOM 578 C C . GLU B 1 17 ? 45.513 7.444 31.961 1.00 62.67 263 GLU B C 1
ATOM 579 O O . GLU B 1 17 ? 45.293 7.281 30.776 1.00 66.39 263 GLU B O 1
ATOM 585 N N . GLN B 1 18 ? 46.471 8.268 32.390 1.00 62.78 264 GLN B N 1
ATOM 586 C CA . GLN B 1 18 ? 47.270 8.990 31.419 1.00 64.02 264 GLN B CA 1
ATOM 587 C C . GLN B 1 18 ? 48.162 8.054 30.610 1.00 57.90 264 GLN B C 1
ATOM 588 O O . GLN B 1 18 ? 48.325 8.225 29.398 1.00 58.62 264 GLN B O 1
ATOM 594 N N . ARG B 1 19 ? 48.700 7.020 31.255 1.00 63.50 265 ARG B N 1
ATOM 595 C CA . ARG B 1 19 ? 49.471 5.982 30.504 1.00 54.39 265 ARG B CA 1
ATOM 596 C C . ARG B 1 19 ? 48.564 5.209 29.588 1.00 56.36 265 ARG B C 1
ATOM 597 O O . ARG B 1 19 ? 48.964 4.841 28.488 1.00 57.25 265 ARG B O 1
ATOM 605 N N . ASP B 1 20 ? 47.304 5.007 29.976 1.00 64.17 266 ASP B N 1
ATOM 606 C CA . ASP B 1 20 ? 46.312 4.416 29.047 1.00 63.29 266 ASP B CA 1
ATOM 607 C C . ASP B 1 20 ? 46.148 5.216 27.770 1.00 69.38 266 ASP B C 1
ATOM 608 O O . ASP B 1 20 ? 46.063 4.683 26.641 1.00 65.83 266 ASP B O 1
ATOM 613 N N . ILE B 1 21 ? 46.000 6.525 27.941 1.00 77.23 267 ILE B N 1
ATOM 614 C CA . ILE B 1 21 ? 45.632 7.337 26.797 1.00 68.14 267 ILE B CA 1
ATOM 615 C C . ILE B 1 21 ? 46.872 7.370 25.926 1.00 62.75 267 ILE B C 1
ATOM 616 O O . ILE B 1 21 ? 46.782 7.102 24.765 1.00 78.90 267 ILE B O 1
ATOM 621 N N . LEU B 1 22 ? 48.026 7.678 26.529 1.00 58.45 268 LEU B N 1
ATOM 622 C CA . LEU B 1 22 ? 49.328 7.640 25.864 1.00 55.46 268 LEU B CA 1
ATOM 623 C C . LEU B 1 22 ? 49.484 6.350 24.995 1.00 64.75 268 LEU B C 1
ATOM 624 O O . LEU B 1 22 ? 49.900 6.394 23.839 1.00 72.06 268 LEU B O 1
ATOM 629 N N . ALA B 1 23 ? 49.079 5.223 25.560 1.00 63.20 269 ALA B N 1
ATOM 630 C CA . ALA B 1 23 ? 49.175 3.938 24.900 1.00 62.73 269 ALA B CA 1
ATOM 631 C C . ALA B 1 23 ? 48.434 3.918 23.597 1.00 58.05 269 ALA B C 1
ATOM 632 O O . ALA B 1 23 ? 48.936 3.429 22.580 1.00 70.34 269 ALA B O 1
ATOM 634 N N . LEU B 1 24 ? 47.219 4.425 23.623 1.00 62.19 270 LEU B N 1
ATOM 635 C CA . LEU B 1 24 ? 46.337 4.454 22.436 1.00 59.67 270 LEU B CA 1
ATOM 636 C C . LEU B 1 24 ? 46.832 5.427 21.407 1.00 68.20 270 LEU B C 1
ATOM 637 O O . LEU B 1 24 ? 46.860 5.142 20.205 1.00 76.14 270 LEU B O 1
ATOM 642 N N . MET B 1 25 ? 47.301 6.568 21.883 1.00 72.15 271 MET B N 1
ATOM 643 C CA . MET B 1 25 ? 47.857 7.559 20.991 1.00 70.81 271 MET B CA 1
ATOM 644 C C . MET B 1 25 ? 49.141 7.148 20.285 1.00 69.35 271 MET B C 1
ATOM 645 O O . MET B 1 25 ? 49.325 7.468 19.101 1.00 75.97 271 MET B O 1
ATOM 650 N N . GLU B 1 26 ? 50.038 6.456 20.968 1.00 69.62 272 GLU B N 1
ATOM 651 C CA . GLU B 1 26 ? 51.216 5.877 20.265 1.00 71.92 272 GLU B CA 1
ATOM 652 C C . GLU B 1 26 ? 50.799 4.867 19.145 1.00 76.47 272 GLU B C 1
ATOM 653 O O . GLU B 1 26 ? 51.393 4.806 18.064 1.00 62.57 272 GLU B O 1
ATOM 659 N N . VAL B 1 27 ? 49.756 4.088 19.375 1.00 78.00 273 VAL B N 1
ATOM 660 C CA . VAL B 1 27 ? 49.328 3.130 18.350 1.00 81.28 273 VAL B CA 1
ATOM 661 C C . VAL B 1 27 ? 48.725 3.883 17.142 1.00 67.84 273 VAL B C 1
ATOM 662 O O . VAL B 1 27 ? 48.969 3.527 15.986 1.00 70.57 273 VAL B O 1
ATOM 666 N N . LYS B 1 28 ? 47.910 4.883 17.447 1.00 65.31 274 LYS B N 1
ATOM 667 C CA . LYS B 1 28 ? 47.275 5.751 16.461 1.00 76.01 274 LYS B CA 1
ATOM 668 C C . LYS B 1 28 ? 48.397 6.482 15.706 1.00 69.04 274 LYS B C 1
ATOM 669 O O . LYS B 1 28 ? 48.502 6.355 14.492 1.00 65.29 274 LYS B O 1
ATOM 675 N N . MET B 1 29 ? 49.297 7.157 16.416 1.00 68.30 275 MET B N 1
ATOM 676 C CA . MET B 1 29 ? 50.421 7.798 15.732 1.00 73.36 275 MET B CA 1
ATOM 677 C C . MET B 1 29 ? 51.206 6.869 14.791 1.00 84.89 275 MET B C 1
ATOM 678 O O . MET B 1 29 ? 51.614 7.297 13.700 1.00 74.78 275 MET B O 1
ATOM 683 N N . LYS B 1 30 ? 51.447 5.623 15.212 1.00 82.11 276 LYS B N 1
ATOM 684 C CA . LYS B 1 30 ? 52.212 4.664 14.392 1.00 72.98 276 LYS B CA 1
ATOM 685 C C . LYS B 1 30 ? 51.465 4.402 13.123 1.00 71.89 276 LYS B C 1
ATOM 686 O O . LYS B 1 30 ? 52.056 4.381 12.060 1.00 68.39 276 LYS B O 1
ATOM 688 N N . GLU B 1 31 ? 50.154 4.214 13.246 1.00 65.06 277 GLU B N 1
ATOM 689 C CA . GLU B 1 31 ? 49.320 3.871 12.126 1.00 70.68 277 GLU B CA 1
ATOM 690 C C . GLU B 1 31 ? 49.137 5.056 11.182 1.00 63.62 277 GLU B C 1
ATOM 691 O O . GLU B 1 31 ? 49.261 4.938 9.962 1.00 76.07 277 GLU B O 1
ATOM 697 N N . MET B 1 32 ? 48.857 6.215 11.736 1.00 69.61 278 MET B N 1
ATOM 698 C CA . MET B 1 32 ? 48.805 7.387 10.887 1.00 79.17 278 MET B CA 1
ATOM 699 C C . MET B 1 32 ? 50.118 7.486 10.100 1.00 75.11 278 MET B C 1
ATOM 700 O O . MET B 1 32 ? 50.111 7.831 8.915 1.00 82.03 278 MET B O 1
ATOM 705 N N . LYS B 1 33 ? 51.237 7.164 10.743 1.00 85.22 279 LYS B N 1
ATOM 706 C CA . LYS B 1 33 ? 52.558 7.277 10.091 1.00 86.91 279 LYS B CA 1
ATOM 707 C C . LYS B 1 33 ? 52.662 6.323 8.920 1.00 92.90 279 LYS B C 1
ATOM 708 O O . LYS B 1 33 ? 53.129 6.699 7.841 1.00 95.04 279 LYS B O 1
ATOM 710 N N . GLY B 1 34 ? 52.223 5.088 9.149 1.00 83.01 280 GLY B N 1
ATOM 711 C CA . GLY B 1 34 ? 52.161 4.097 8.105 1.00 76.11 280 GLY B CA 1
ATOM 712 C C . GLY B 1 34 ? 51.277 4.472 6.901 1.00 76.10 280 GLY B C 1
ATOM 713 O O . GLY B 1 34 ? 51.536 4.013 5.781 1.00 64.84 280 GLY B O 1
ATOM 714 N N . SER B 1 35 ? 50.240 5.282 7.142 1.00 65.20 281 SER B N 1
ATOM 715 C CA . SER B 1 35 ? 49.338 5.752 6.097 1.00 68.98 281 SER B CA 1
ATOM 716 C C . SER B 1 35 ? 50.013 6.846 5.302 1.00 63.97 281 SER B C 1
ATOM 717 O O . SER B 1 35 ? 49.997 6.831 4.103 1.00 71.24 281 SER B O 1
ATOM 720 N N . ILE B 1 36 ? 50.592 7.811 5.991 1.00 66.36 282 ILE B N 1
ATOM 721 C CA . ILE B 1 36 ? 51.418 8.826 5.325 1.00 76.12 282 ILE B CA 1
ATOM 722 C C . ILE B 1 36 ? 52.460 8.219 4.424 1.00 74.95 282 ILE B C 1
ATOM 723 O O . ILE B 1 36 ? 52.567 8.635 3.264 1.00 77.79 282 ILE B O 1
ATOM 728 N N . ARG B 1 37 ? 53.205 7.228 4.911 1.00 72.64 283 ARG B N 1
ATOM 729 C CA . ARG B 1 37 ? 54.218 6.614 4.042 1.00 72.07 283 ARG B CA 1
ATOM 730 C C . ARG B 1 37 ? 53.639 5.879 2.834 1.00 79.23 283 ARG B C 1
ATOM 731 O O . ARG B 1 37 ? 54.122 6.020 1.716 1.00 79.30 283 ARG B O 1
ATOM 734 N N . HIS B 1 38 ? 52.621 5.076 3.051 1.00 82.21 284 HIS B N 1
ATOM 735 C CA . HIS B 1 38 ? 51.999 4.414 1.952 1.00 78.99 284 HIS B CA 1
ATOM 736 C C . HIS B 1 38 ? 51.627 5.495 0.929 1.00 79.58 284 HIS B C 1
ATOM 737 O O . HIS B 1 38 ? 52.099 5.478 -0.206 1.00 67.12 284 HIS B O 1
ATOM 744 N N . LEU B 1 39 ? 50.832 6.469 1.376 1.00 65.27 285 LEU B N 1
ATOM 745 C CA . LEU B 1 39 ? 50.258 7.506 0.518 1.00 66.23 285 LEU B CA 1
ATOM 746 C C . LEU B 1 39 ? 51.268 8.234 -0.346 1.00 69.20 285 LEU B C 1
ATOM 747 O O . LEU B 1 39 ? 50.995 8.562 -1.524 1.00 60.49 285 LEU B O 1
ATOM 752 N N . ARG B 1 40 ? 52.434 8.498 0.238 1.00 62.46 286 ARG B N 1
ATOM 753 C CA . ARG B 1 40 ? 53.500 9.166 -0.464 1.00 66.46 286 ARG B CA 1
ATOM 754 C C . ARG B 1 40 ? 54.179 8.230 -1.457 1.00 80.24 286 ARG B C 1
ATOM 755 O O . ARG B 1 40 ? 54.696 8.671 -2.525 1.00 70.06 286 ARG B O 1
ATOM 763 N N . LEU B 1 41 ? 54.184 6.937 -1.135 1.00 65.74 287 LEU B N 1
ATOM 764 C CA . LEU B 1 41 ? 54.796 5.948 -2.067 1.00 78.40 287 LEU B CA 1
ATOM 765 C C . LEU B 1 41 ? 53.926 5.768 -3.339 1.00 83.31 287 LEU B C 1
ATOM 766 O O . LEU B 1 41 ? 54.443 5.642 -4.457 1.00 74.08 287 LEU B O 1
ATOM 771 N N . THR B 1 42 ? 52.609 5.709 -3.125 1.00 76.45 288 THR B N 1
ATOM 772 C CA . THR B 1 42 ? 51.610 5.763 -4.178 1.00 72.05 288 THR B CA 1
ATOM 773 C C . THR B 1 42 ? 51.663 7.099 -4.913 1.00 64.29 288 THR B C 1
ATOM 774 O O . THR B 1 42 ? 51.719 7.121 -6.140 1.00 72.25 288 THR B O 1
ATOM 778 N N . GLU B 1 43 ? 51.658 8.208 -4.181 1.00 78.83 289 GLU B N 1
ATOM 779 C CA . GLU B 1 43 ? 51.738 9.507 -4.836 1.00 76.62 289 GLU B CA 1
ATOM 780 C C . GLU B 1 43 ? 52.820 9.544 -5.890 1.00 77.86 289 GLU B C 1
ATOM 781 O O . GLU B 1 43 ? 52.575 10.042 -6.993 1.00 92.76 289 GLU B O 1
ATOM 787 N N . ALA B 1 44 ? 54.009 9.024 -5.564 1.00 78.46 290 ALA B N 1
ATOM 788 C CA . ALA B 1 44 ? 55.202 9.189 -6.433 1.00 73.43 290 ALA B CA 1
ATOM 789 C C . ALA B 1 44 ? 55.228 8.186 -7.564 1.00 82.81 290 ALA B C 1
ATOM 790 O O . ALA B 1 44 ? 55.829 8.451 -8.618 1.00 94.27 290 ALA B O 1
ATOM 792 N N . LYS B 1 45 ? 54.574 7.039 -7.373 1.00 77.26 291 LYS B N 1
ATOM 793 C CA . LYS B 1 45 ? 54.302 6.147 -8.500 1.00 72.65 291 LYS B CA 1
ATOM 794 C C . LYS B 1 45 ? 53.255 6.764 -9.454 1.00 69.35 291 LYS B C 1
ATOM 795 O O . LYS B 1 45 ? 53.340 6.607 -10.661 1.00 76.60 291 LYS B O 1
ATOM 797 N N . LEU B 1 46 ? 52.284 7.509 -8.942 1.00 59.60 292 LEU B N 1
ATOM 798 C CA . LEU B 1 46 ? 51.300 8.070 -9.856 1.00 58.31 292 LEU B CA 1
ATOM 799 C C . LEU B 1 46 ? 51.924 9.150 -10.691 1.00 64.88 292 LEU B C 1
ATOM 800 O O . LEU B 1 46 ? 51.653 9.259 -11.910 1.00 56.56 292 LEU B O 1
ATOM 805 N N . ARG B 1 47 ? 52.799 9.915 -10.063 1.00 62.82 293 ARG B N 1
ATOM 806 C CA . ARG B 1 47 ? 53.411 11.031 -10.738 1.00 63.33 293 ARG B CA 1
ATOM 807 C C . ARG B 1 47 ? 54.377 10.509 -11.787 1.00 82.56 293 ARG B C 1
ATOM 808 O O . ARG B 1 47 ? 54.468 11.062 -12.903 1.00 78.41 293 ARG B O 1
ATOM 816 N N . GLU B 1 48 ? 55.074 9.430 -11.446 1.00 72.59 294 GLU B N 1
ATOM 817 C CA . GLU B 1 48 ? 56.013 8.815 -12.388 1.00 81.01 294 GLU B CA 1
ATOM 818 C C . GLU B 1 48 ? 55.306 8.447 -13.688 1.00 80.51 294 GLU B C 1
ATOM 819 O O . GLU B 1 48 ? 55.717 8.826 -14.801 1.00 82.59 294 GLU B O 1
ATOM 822 N N . GLU B 1 49 ? 54.204 7.726 -13.504 1.00 73.62 295 GLU B N 1
ATOM 823 C CA . GLU B 1 49 ? 53.377 7.269 -14.592 1.00 63.04 295 GLU B CA 1
ATOM 824 C C . GLU B 1 49 ? 52.711 8.421 -15.315 1.00 64.20 295 GLU B C 1
ATOM 825 O O . GLU B 1 49 ? 52.578 8.442 -16.521 1.00 60.09 295 GLU B O 1
ATOM 831 N N . LEU B 1 50 ? 52.316 9.423 -14.591 1.00 64.64 296 LEU B N 1
ATOM 832 C CA . LEU B 1 50 ? 51.793 10.567 -15.272 1.00 63.86 296 LEU B CA 1
ATOM 833 C C . LEU B 1 50 ? 52.779 11.226 -16.240 1.00 65.63 296 LEU B C 1
ATOM 834 O O . LEU B 1 50 ? 52.413 11.556 -17.388 1.00 59.74 296 LEU B O 1
ATOM 839 N N . ARG B 1 51 ? 54.011 11.482 -15.800 1.00 66.52 297 ARG B N 1
ATOM 840 C CA . ARG B 1 51 ? 55.019 12.100 -16.697 1.00 67.69 297 ARG B CA 1
ATOM 841 C C . ARG B 1 51 ? 55.217 11.220 -17.925 1.00 73.58 297 ARG B C 1
ATOM 842 O O . ARG B 1 51 ? 55.163 11.701 -19.067 1.00 79.53 297 ARG B O 1
ATOM 850 N N . GLU B 1 52 ? 55.429 9.922 -17.686 1.00 68.27 298 GLU B N 1
ATOM 851 C CA . GLU B 1 52 ? 55.639 8.994 -18.787 1.00 72.56 298 GLU B CA 1
ATOM 852 C C . GLU B 1 52 ? 54.478 9.133 -19.793 1.00 75.41 298 GLU B C 1
ATOM 853 O O . GLU B 1 52 ? 54.686 9.185 -20.970 1.00 73.46 298 GLU B O 1
ATOM 859 N N . LYS B 1 53 ? 53.253 9.274 -19.314 1.00 71.88 299 LYS B N 1
ATOM 860 C CA . LYS B 1 53 ? 52.116 9.340 -20.220 1.00 76.63 299 LYS B CA 1
ATOM 861 C C . LYS B 1 53 ? 52.001 10.635 -20.983 1.00 74.84 299 LYS B C 1
ATOM 862 O O . LYS B 1 53 ? 51.542 10.631 -22.146 1.00 70.41 299 LYS B O 1
ATOM 868 N N . ASP B 1 54 ? 52.388 11.728 -20.321 1.00 69.28 300 ASP B N 1
ATOM 869 C CA . ASP B 1 54 ? 52.366 13.049 -20.931 1.00 75.27 300 ASP B CA 1
ATOM 870 C C . ASP B 1 54 ? 53.289 12.951 -22.129 1.00 82.65 300 ASP B C 1
ATOM 871 O O . ASP B 1 54 ? 52.885 13.169 -23.265 1.00 90.79 300 ASP B O 1
ATOM 876 N N . ARG B 1 55 ? 54.525 12.562 -21.818 1.00 82.46 301 ARG B N 1
ATOM 877 C CA . ARG B 1 55 ? 55.573 12.264 -22.773 1.00 79.46 301 ARG B CA 1
ATOM 878 C C . ARG B 1 55 ? 55.059 11.457 -23.956 1.00 66.20 301 ARG B C 1
ATOM 879 O O . ARG B 1 55 ? 55.284 11.860 -25.102 1.00 65.38 301 ARG B O 1
ATOM 887 N N . LEU B 1 56 ? 54.392 10.322 -23.712 1.00 72.16 302 LEU B N 1
ATOM 888 C CA . LEU B 1 56 ? 53.864 9.489 -24.834 1.00 72.36 302 LEU B CA 1
ATOM 889 C C . LEU B 1 56 ? 52.848 10.253 -25.656 1.00 62.60 302 LEU B C 1
ATOM 890 O O . LEU B 1 56 ? 52.784 10.043 -26.863 1.00 68.05 302 LEU B O 1
ATOM 895 N N . LEU B 1 57 ? 52.076 11.150 -25.024 1.00 74.90 303 LEU B N 1
ATOM 896 C CA . LEU B 1 57 ? 51.142 12.045 -25.781 1.00 76.72 303 LEU B CA 1
ATOM 897 C C . LEU B 1 57 ? 51.858 13.113 -26.598 1.00 78.61 303 LEU B C 1
ATOM 898 O O . LEU B 1 57 ? 51.508 13.362 -27.751 1.00 68.27 303 LEU B O 1
ATOM 903 N N . ALA B 1 58 ? 52.799 13.810 -25.972 1.00 67.88 304 ALA B N 1
ATOM 904 C CA . ALA B 1 58 ? 53.582 14.861 -26.684 1.00 75.77 304 ALA B CA 1
ATOM 905 C C . ALA B 1 58 ? 54.239 14.269 -27.963 1.00 77.30 304 ALA B C 1
ATOM 906 O O . ALA B 1 58 ? 54.082 14.800 -29.066 1.00 91.95 304 ALA B O 1
ATOM 908 N N . MET B 1 59 ? 54.877 13.098 -27.812 1.00 74.24 305 MET B N 1
ATOM 909 C CA . MET B 1 59 ? 55.394 12.306 -28.954 1.00 69.72 305 MET B CA 1
ATOM 910 C C . MET B 1 59 ? 54.358 11.966 -29.989 1.00 64.56 305 MET B C 1
ATOM 911 O O . MET B 1 59 ? 54.636 12.146 -31.178 1.00 58.51 305 MET B O 1
ATOM 916 N N . ALA B 1 60 ? 53.221 11.395 -29.564 1.00 72.68 306 ALA B N 1
ATOM 917 C CA . ALA B 1 60 ? 52.077 11.091 -30.482 1.00 73.79 306 ALA B CA 1
ATOM 918 C C . ALA B 1 60 ? 51.699 12.303 -31.286 1.00 80.41 306 ALA B C 1
ATOM 919 O O . ALA B 1 60 ? 51.525 12.218 -32.500 1.00 91.81 306 ALA B O 1
ATOM 921 N N . VAL B 1 61 ? 51.584 13.442 -30.610 1.00 80.92 307 VAL B N 1
ATOM 922 C CA . VAL B 1 61 ? 51.189 14.675 -31.284 1.00 82.80 307 VAL B CA 1
ATOM 923 C C . VAL B 1 61 ? 52.167 14.985 -32.391 1.00 84.95 307 VAL B C 1
ATOM 924 O O . VAL B 1 61 ? 51.791 15.040 -33.557 1.00 109.22 307 VAL B O 1
ATOM 928 N N . ILE B 1 62 ? 53.428 15.162 -32.010 1.00 99.04 308 ILE B N 1
ATOM 929 C CA . ILE B 1 62 ? 54.517 15.409 -32.958 1.00 96.96 308 ILE B CA 1
ATOM 930 C C . ILE B 1 62 ? 54.571 14.397 -34.128 1.00 93.34 308 ILE B C 1
ATOM 931 O O . ILE B 1 62 ? 54.741 14.786 -35.276 1.00 89.07 308 ILE B O 1
ATOM 936 N N . ARG B 1 63 ? 54.401 13.108 -33.859 1.00 95.68 309 ARG B N 1
ATOM 937 C CA . ARG B 1 63 ? 54.286 12.140 -34.967 1.00 100.39 309 ARG B CA 1
ATOM 938 C C . ARG B 1 63 ? 53.076 12.389 -35.910 1.00 116.64 309 ARG B C 1
ATOM 939 O O . ARG B 1 63 ? 53.175 12.132 -37.115 1.00 122.04 309 ARG B O 1
ATOM 947 N N . LYS B 1 64 ? 51.942 12.863 -35.380 1.00 118.90 310 LYS B N 1
ATOM 948 C CA . LYS B 1 64 ? 50.811 13.235 -36.234 1.00 103.98 310 LYS B CA 1
ATOM 949 C C . LYS B 1 64 ? 51.200 14.448 -37.074 1.00 123.27 310 LYS B C 1
ATOM 950 O O . LYS B 1 64 ? 50.800 14.546 -38.236 1.00 132.02 310 LYS B O 1
ATOM 953 N N . LYS B 1 65 ? 52.000 15.348 -36.490 1.00 129.39 311 LYS B N 1
ATOM 954 C CA . LYS B 1 65 ? 52.507 16.548 -37.192 1.00 132.50 311 LYS B CA 1
ATOM 955 C C . LYS B 1 65 ? 53.545 16.272 -38.295 1.00 136.84 311 LYS B C 1
ATOM 956 O O . LYS B 1 65 ? 53.488 16.905 -39.351 1.00 163.87 311 LYS B O 1
ATOM 958 N N . HIS B 1 66 ? 54.494 15.359 -38.057 1.00 135.24 312 HIS B N 1
ATOM 959 C CA . HIS B 1 66 ? 55.509 15.002 -39.076 1.00 123.02 312 HIS B CA 1
ATOM 960 C C . HIS B 1 66 ? 55.115 13.811 -39.965 1.00 120.11 312 HIS B C 1
ATOM 961 O O . HIS B 1 66 ? 55.972 13.288 -40.675 1.00 119.10 312 HIS B O 1
ATOM 968 N N . GLY B 1 67 ? 53.843 13.391 -39.920 1.00 113.46 313 GLY B N 1
ATOM 969 C CA . GLY B 1 67 ? 53.362 12.203 -40.626 1.00 109.91 313 GLY B CA 1
ATOM 970 C C . GLY B 1 67 ? 54.254 10.973 -40.490 1.00 114.75 313 GLY B C 1
ATOM 971 O O . GLY B 1 67 ? 55.058 10.686 -41.379 1.00 107.39 313 GLY B O 1
ATOM 972 N N . MET B 1 68 ? 54.126 10.247 -39.380 1.00 119.80 314 MET B N 1
ATOM 973 C CA . MET B 1 68 ? 54.908 9.017 -39.148 1.00 120.41 314 MET B CA 1
ATOM 974 C C . MET B 1 68 ? 54.106 7.975 -38.352 1.00 122.57 314 MET B C 1
ATOM 975 O O . MET B 1 68 ? 52.929 8.174 -38.060 1.00 117.31 314 MET B O 1
ATOM 981 N N . THR C 1 7 ? 32.984 29.263 -47.848 1.00 127.49 253 THR C N 1
ATOM 982 C CA . THR C 1 7 ? 34.294 29.682 -47.248 1.00 123.76 253 THR C CA 1
ATOM 983 C C . THR C 1 7 ? 34.410 31.222 -47.087 1.00 123.83 253 THR C C 1
ATOM 984 O O . THR C 1 7 ? 35.486 31.794 -47.293 1.00 144.11 253 THR C O 1
ATOM 986 N N . GLU C 1 8 ? 33.308 31.868 -46.686 1.00 116.30 254 GLU C N 1
ATOM 987 C CA . GLU C 1 8 ? 33.217 33.342 -46.548 1.00 107.60 254 GLU C CA 1
ATOM 988 C C . GLU C 1 8 ? 34.052 33.923 -45.380 1.00 113.22 254 GLU C C 1
ATOM 989 O O . GLU C 1 8 ? 33.970 33.450 -44.227 1.00 99.43 254 GLU C O 1
ATOM 991 N N . GLU C 1 9 ? 34.831 34.965 -45.693 1.00 109.55 255 GLU C N 1
ATOM 992 C CA . GLU C 1 9 ? 35.832 35.530 -44.771 1.00 103.77 255 GLU C CA 1
ATOM 993 C C . GLU C 1 9 ? 35.256 35.989 -43.444 1.00 106.60 255 GLU C C 1
ATOM 994 O O . GLU C 1 9 ? 35.883 35.776 -42.409 1.00 106.75 255 GLU C O 1
ATOM 996 N N . GLU C 1 10 ? 34.080 36.629 -43.490 1.00 108.00 256 GLU C N 1
ATOM 997 C CA . GLU C 1 10 ? 33.439 37.239 -42.301 1.00 93.53 256 GLU C CA 1
ATOM 998 C C . GLU C 1 10 ? 32.723 36.220 -41.417 1.00 85.07 256 GLU C C 1
ATOM 999 O O . GLU C 1 10 ? 32.591 36.481 -40.226 1.00 79.79 256 GLU C O 1
ATOM 1001 N N . LEU C 1 11 ? 32.256 35.103 -42.004 1.00 85.30 257 LEU C N 1
ATOM 1002 C CA . LEU C 1 11 ? 31.662 33.981 -41.246 1.00 79.40 257 LEU C CA 1
ATOM 1003 C C . LEU C 1 11 ? 32.702 33.311 -40.360 1.00 76.22 257 LEU C C 1
ATOM 1004 O O . LEU C 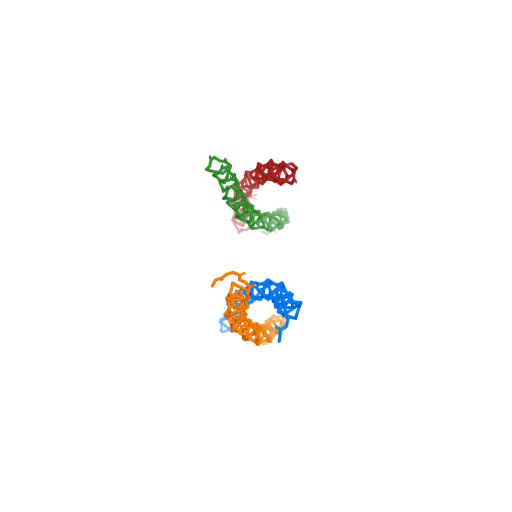1 11 ? 32.462 33.072 -39.190 1.00 81.50 257 LEU C O 1
ATOM 1009 N N . LEU C 1 12 ? 33.846 33.005 -40.966 1.00 84.66 258 LEU C N 1
ATOM 1010 C CA . LEU C 1 12 ? 35.033 32.495 -40.284 1.00 85.17 258 LEU C CA 1
ATOM 1011 C C . LEU C 1 12 ? 35.500 33.397 -39.166 1.00 84.11 258 LEU C C 1
ATOM 1012 O O . LEU C 1 12 ? 35.908 32.910 -38.116 1.00 80.35 258 LEU C O 1
ATOM 1017 N N . ARG C 1 13 ? 35.471 34.703 -39.399 1.00 80.80 259 ARG C N 1
ATOM 1018 C CA . ARG C 1 13 ? 35.882 35.661 -38.380 1.00 91.01 259 ARG C CA 1
ATOM 1019 C C . ARG C 1 13 ? 34.883 35.610 -37.226 1.00 95.15 259 ARG C C 1
ATOM 1020 O O . ARG C 1 13 ? 35.244 35.879 -36.050 1.00 69.37 259 ARG C O 1
ATOM 1028 N N . LYS C 1 14 ? 33.620 35.326 -37.592 1.00 86.83 260 LYS C N 1
ATOM 1029 C CA . LYS C 1 14 ? 32.528 35.212 -36.631 1.00 83.88 260 LYS C CA 1
ATOM 1030 C C . LYS C 1 14 ? 32.754 33.929 -35.826 1.00 71.23 260 LYS C C 1
ATOM 1031 O O . LYS C 1 14 ? 32.676 33.932 -34.595 1.00 65.16 260 LYS C O 1
ATOM 1033 N N . LEU C 1 15 ? 33.084 32.839 -36.513 1.00 62.00 261 LEU C N 1
ATOM 1034 C CA . LEU C 1 15 ? 33.374 31.607 -35.804 1.00 69.82 261 LEU C CA 1
ATOM 1035 C C . LEU C 1 15 ? 34.399 31.833 -34.717 1.00 72.36 261 LEU C C 1
ATOM 1036 O O . LEU C 1 15 ? 34.221 31.324 -33.572 1.00 58.07 261 LEU C O 1
ATOM 1041 N N . ASN C 1 16 ? 35.450 32.606 -35.066 1.00 64.71 262 ASN C N 1
ATOM 1042 C CA . ASN C 1 16 ? 36.567 32.880 -34.148 1.00 65.32 262 ASN C CA 1
ATOM 1043 C C . ASN C 1 16 ? 36.293 33.823 -33.027 1.00 68.22 262 ASN C C 1
ATOM 1044 O O . ASN C 1 16 ? 36.796 33.642 -31.884 1.00 72.20 262 ASN C O 1
ATOM 1049 N N . GLU C 1 17 ? 35.515 34.847 -33.341 1.00 63.05 263 GLU C N 1
ATOM 1050 C CA . GLU C 1 17 ? 34.978 35.711 -32.298 1.00 73.57 263 GLU C CA 1
ATOM 1051 C C . GLU C 1 17 ? 34.380 34.825 -31.249 1.00 72.10 263 GLU C C 1
ATOM 1052 O O . GLU C 1 17 ? 34.549 35.059 -30.074 1.00 71.58 263 GLU C O 1
ATOM 1054 N N . GLN C 1 18 ? 33.643 33.812 -31.689 1.00 63.01 264 GLN C N 1
ATOM 1055 C CA . GLN C 1 18 ? 32.817 33.061 -30.755 1.00 65.88 264 GLN C CA 1
ATOM 1056 C C . GLN C 1 18 ? 33.751 32.194 -29.921 1.00 64.87 264 GLN C C 1
ATOM 1057 O O . GLN C 1 18 ? 33.539 31.997 -28.700 1.00 67.09 264 GLN C O 1
ATOM 1063 N N . ARG C 1 19 ? 34.795 31.712 -30.579 1.00 60.27 265 ARG C N 1
ATOM 1064 C CA . ARG C 1 19 ? 35.814 30.883 -29.919 1.00 60.64 265 ARG C CA 1
ATOM 1065 C C . ARG C 1 19 ? 36.485 31.669 -28.880 1.00 62.99 265 ARG C C 1
ATOM 1066 O O . ARG C 1 19 ? 36.697 31.151 -27.785 1.00 68.00 265 ARG C O 1
ATOM 1074 N N . ASP C 1 20 ? 36.815 32.926 -29.196 1.00 65.32 266 ASP C N 1
ATOM 1075 C CA . ASP C 1 20 ? 37.442 33.802 -28.206 1.00 76.51 266 ASP C CA 1
ATOM 1076 C C . ASP C 1 20 ? 36.426 33.951 -27.046 1.00 78.42 266 ASP C C 1
ATOM 1077 O O . ASP C 1 20 ? 36.799 33.903 -25.896 1.00 75.07 266 ASP C O 1
ATOM 1082 N N . ILE C 1 21 ? 35.133 34.110 -27.362 1.00 85.84 267 ILE C N 1
ATOM 1083 C CA . ILE C 1 21 ? 34.095 34.334 -26.328 1.00 77.70 267 ILE C CA 1
ATOM 1084 C C . ILE C 1 21 ? 33.949 33.072 -25.493 1.00 67.45 267 ILE C C 1
ATOM 1085 O O . ILE C 1 21 ? 33.873 33.109 -24.274 1.00 57.14 267 ILE C O 1
ATOM 1090 N N . LEU C 1 22 ? 33.889 31.943 -26.158 1.00 65.25 268 LEU C N 1
ATOM 1091 C CA . LEU C 1 22 ? 33.788 30.691 -25.427 1.00 67.91 268 LEU C CA 1
ATOM 1092 C C . LEU C 1 22 ? 34.980 30.566 -24.503 1.00 71.96 268 LEU C C 1
ATOM 1093 O O . LEU C 1 22 ? 34.808 30.360 -23.304 1.00 85.70 268 LEU C O 1
ATOM 1098 N N . ALA C 1 23 ? 36.185 30.758 -25.040 1.00 66.85 269 ALA C N 1
ATOM 1099 C CA . ALA C 1 23 ? 37.423 30.520 -24.232 1.00 56.16 269 ALA C CA 1
ATOM 1100 C C . ALA C 1 23 ? 37.473 31.367 -23.032 1.00 48.31 269 ALA C C 1
ATOM 1101 O O . ALA C 1 23 ? 37.885 30.897 -21.967 1.00 53.49 269 ALA C O 1
ATOM 1103 N N . LEU C 1 24 ? 37.033 32.628 -23.130 1.00 57.57 270 LEU C N 1
ATOM 1104 C CA . LEU C 1 24 ? 36.950 33.476 -21.923 1.00 62.65 270 LEU C CA 1
ATOM 1105 C C . LEU C 1 24 ? 36.018 32.922 -20.855 1.00 70.86 270 LEU C C 1
ATOM 1106 O O . LEU C 1 24 ? 36.332 33.004 -19.645 1.00 74.31 270 LEU C O 1
ATOM 1111 N N . MET C 1 25 ? 34.870 32.391 -21.322 1.00 77.09 271 MET C N 1
ATOM 1112 C CA . MET C 1 25 ? 33.781 31.926 -20.470 1.00 74.16 271 MET C CA 1
ATOM 1113 C C . MET C 1 25 ? 34.308 30.734 -19.785 1.00 65.17 271 MET C C 1
ATOM 1114 O O . MET C 1 25 ? 34.076 30.554 -18.596 1.00 67.41 271 MET C O 1
ATOM 1119 N N . GLU C 1 26 ? 35.073 29.929 -20.506 1.00 68.46 272 GLU C N 1
ATOM 1120 C CA . GLU C 1 26 ? 35.614 28.704 -19.886 1.00 77.33 272 GLU C CA 1
ATOM 1121 C C . GLU C 1 26 ? 36.596 29.037 -18.709 1.00 79.06 272 GLU C C 1
ATOM 1122 O O . GLU C 1 26 ? 36.662 28.345 -17.687 1.00 86.84 272 GLU C O 1
ATOM 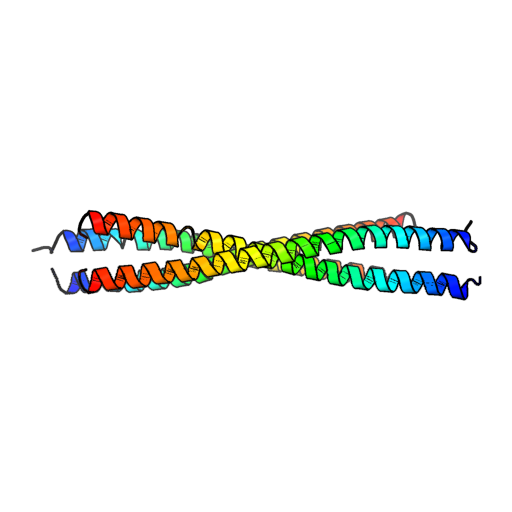1128 N N . VAL C 1 27 ? 37.269 30.168 -18.823 1.00 72.83 273 VAL C N 1
ATOM 1129 C CA . VAL C 1 27 ? 38.153 30.677 -17.786 1.00 81.97 273 VAL C CA 1
ATOM 1130 C C . VAL C 1 27 ? 37.405 31.131 -16.521 1.00 84.35 273 VAL C C 1
ATOM 1131 O O . VAL C 1 27 ? 37.857 30.917 -15.402 1.00 93.19 273 VAL C O 1
ATOM 1135 N N . LYS C 1 28 ? 36.307 31.841 -16.725 1.00 76.18 274 LYS C N 1
ATOM 1136 C CA . LYS C 1 28 ? 35.532 32.379 -15.656 1.00 72.46 274 LYS C CA 1
ATOM 1137 C C . LYS C 1 28 ? 34.882 31.172 -14.965 1.00 75.28 274 LYS C C 1
ATOM 1138 O O . LYS C 1 28 ? 35.053 30.969 -13.779 1.00 66.68 274 LYS C O 1
ATOM 1144 N N . MET C 1 29 ? 34.228 30.312 -15.723 1.00 69.13 275 MET C N 1
ATOM 1145 C CA . MET C 1 29 ? 33.642 29.133 -15.130 1.00 69.17 275 MET C CA 1
ATOM 1146 C C . MET C 1 29 ? 34.688 28.395 -14.267 1.00 84.16 275 MET C C 1
ATOM 1147 O O . MET C 1 29 ? 34.391 27.995 -13.136 1.00 76.04 275 MET C O 1
ATOM 1152 N N . LYS C 1 30 ? 35.912 28.273 -14.782 1.00 87.53 276 LYS C N 1
ATOM 1153 C CA . LYS C 1 30 ? 37.042 27.666 -14.044 1.00 85.13 276 LYS C CA 1
ATOM 1154 C C . LYS C 1 30 ? 37.275 28.315 -12.686 1.00 78.94 276 LYS C C 1
ATOM 1155 O O . LYS C 1 30 ? 37.418 27.644 -11.675 1.00 80.66 276 LYS C O 1
ATOM 1157 N N . GLU C 1 31 ? 37.345 29.634 -12.678 1.00 77.95 277 GLU C N 1
ATOM 1158 C CA . GLU C 1 31 ? 37.518 30.375 -11.424 1.00 96.02 277 GLU C CA 1
ATOM 1159 C C . GLU C 1 31 ? 36.281 30.299 -10.504 1.00 95.46 277 GLU C C 1
ATOM 1160 O O . GLU C 1 31 ? 36.418 30.442 -9.282 1.00 94.35 277 GLU C O 1
ATOM 1166 N N . MET C 1 32 ? 35.097 30.089 -11.095 1.00 76.45 278 MET C N 1
ATOM 1167 C CA . MET C 1 32 ? 33.846 30.009 -10.349 1.00 87.88 278 MET C CA 1
ATOM 1168 C C . MET C 1 32 ? 33.675 28.646 -9.655 1.00 83.96 278 MET C C 1
ATOM 1169 O O . MET C 1 32 ? 33.168 28.577 -8.545 1.00 88.75 278 MET C O 1
ATOM 1174 N N . LYS C 1 33 ? 34.045 27.562 -10.325 1.00 88.76 279 LYS C N 1
ATOM 1175 C CA . LYS C 1 33 ? 33.891 26.217 -9.733 1.00 90.06 279 LYS C CA 1
ATOM 1176 C C . LYS C 1 33 ? 34.940 25.978 -8.630 1.00 93.27 279 LYS C C 1
ATOM 1177 O O . LYS C 1 33 ? 34.746 25.187 -7.721 1.00 88.32 279 LYS C O 1
ATOM 1179 N N . GLY C 1 34 ? 36.064 26.672 -8.732 1.00 94.18 280 GLY C N 1
ATOM 1180 C CA . GLY C 1 34 ? 37.006 26.717 -7.652 1.00 90.08 280 GLY C CA 1
ATOM 1181 C C . GLY C 1 34 ? 36.396 27.419 -6.458 1.00 86.54 280 GLY C C 1
ATOM 1182 O O . GLY C 1 34 ? 36.498 26.910 -5.332 1.00 86.24 280 GLY C O 1
ATOM 1183 N N . SER C 1 35 ? 35.794 28.593 -6.703 1.00 70.55 281 SER C N 1
ATOM 1184 C CA . SER C 1 35 ? 35.148 29.369 -5.645 1.00 82.96 281 SER C CA 1
ATOM 1185 C C . SER C 1 35 ? 34.076 28.572 -4.923 1.00 84.42 281 SER C C 1
ATOM 1186 O O . SER C 1 35 ? 33.853 28.775 -3.737 1.00 95.19 281 SER C O 1
ATOM 1189 N N . ILE C 1 36 ? 33.384 27.699 -5.642 1.00 75.67 282 ILE C N 1
ATOM 1190 C CA . ILE C 1 36 ? 32.313 26.947 -5.037 1.00 74.65 282 ILE C CA 1
ATOM 1191 C C . ILE C 1 36 ? 32.891 25.845 -4.163 1.00 79.42 282 ILE C C 1
ATOM 1192 O O . ILE C 1 36 ? 32.534 25.753 -2.992 1.00 81.82 282 ILE C O 1
ATOM 1197 N N . ARG C 1 37 ? 33.805 25.039 -4.703 1.00 82.74 283 ARG C N 1
ATOM 1198 C CA . ARG C 1 37 ? 34.391 23.943 -3.910 1.00 75.72 283 ARG C CA 1
ATOM 1199 C C . ARG C 1 37 ? 35.047 24.487 -2.623 1.00 73.76 283 ARG C C 1
ATOM 1200 O O . ARG C 1 37 ? 34.881 23.927 -1.557 1.00 78.61 283 ARG C O 1
ATOM 1202 N N . HIS C 1 38 ? 35.774 25.577 -2.730 1.00 68.32 284 HIS C N 1
ATOM 1203 C CA . HIS C 1 38 ? 36.283 26.253 -1.575 1.00 71.69 284 HIS C CA 1
ATOM 1204 C C . HIS C 1 38 ? 35.142 26.648 -0.642 1.00 71.31 284 HIS C C 1
ATOM 1205 O O . HIS C 1 38 ? 35.237 26.474 0.576 1.00 86.15 284 HIS C O 1
ATOM 1212 N N . LEU C 1 39 ? 34.064 27.210 -1.187 1.00 61.97 285 LEU C N 1
ATOM 1213 C CA . LEU C 1 39 ? 33.007 27.726 -0.309 1.00 56.30 285 LEU C CA 1
ATOM 1214 C C . LEU C 1 39 ? 32.289 26.594 0.410 1.00 64.30 285 LEU C C 1
ATOM 1215 O O . LE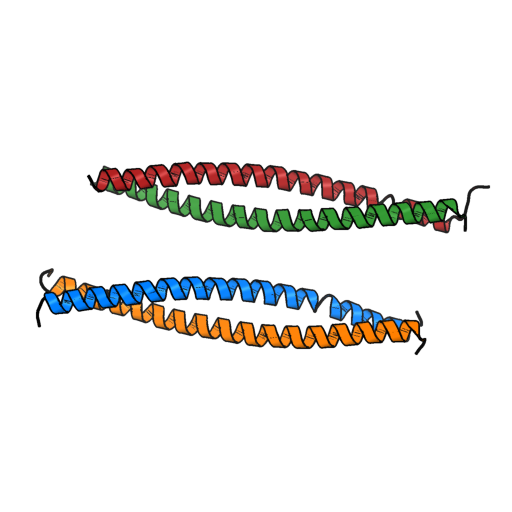U C 1 39 ? 31.921 26.723 1.574 1.00 64.04 285 LEU C O 1
ATOM 1220 N N . ARG C 1 40 ? 32.067 25.486 -0.272 1.00 57.03 286 ARG C N 1
ATOM 1221 C CA . ARG C 1 40 ? 31.346 24.385 0.353 1.00 69.02 286 ARG C CA 1
ATOM 1222 C C . ARG C 1 40 ? 32.204 23.797 1.532 1.00 79.33 286 ARG C C 1
ATOM 1223 O O . ARG C 1 40 ? 31.668 23.323 2.574 1.00 64.89 286 ARG C O 1
ATOM 1231 N N . LEU C 1 41 ? 33.531 23.870 1.371 1.00 74.00 287 LEU C N 1
ATOM 1232 C CA . LEU C 1 41 ? 34.483 23.387 2.373 1.00 77.82 287 LEU C CA 1
ATOM 1233 C C . LEU C 1 41 ? 34.583 24.402 3.498 1.00 83.41 287 LEU C C 1
ATOM 1234 O O . LEU C 1 41 ? 34.630 24.026 4.664 1.00 81.12 287 LEU C O 1
ATOM 1239 N N . THR C 1 42 ? 34.619 25.690 3.162 1.00 67.22 288 THR C N 1
ATOM 1240 C CA . THR C 1 42 ? 34.493 26.681 4.210 1.00 72.41 288 THR C CA 1
ATOM 1241 C C . THR C 1 42 ? 33.190 26.604 4.997 1.00 70.64 288 THR C C 1
ATOM 1242 O O . THR C 1 42 ? 33.192 26.693 6.228 1.00 70.23 288 THR C O 1
ATOM 1246 N N . GLU C 1 43 ? 32.077 26.428 4.315 1.00 65.00 289 GLU C N 1
ATOM 1247 C CA . GLU C 1 43 ? 30.837 26.204 5.035 1.00 64.65 289 GLU C CA 1
ATOM 1248 C C . GLU C 1 43 ? 30.959 25.002 5.984 1.00 64.37 289 GLU C C 1
ATOM 1249 O O . GLU C 1 43 ? 30.527 25.054 7.149 1.00 60.46 289 GLU C O 1
ATOM 1255 N N . ALA C 1 44 ? 31.496 23.902 5.463 1.00 66.99 290 ALA C N 1
ATOM 1256 C CA . ALA C 1 44 ? 31.482 22.607 6.178 1.00 58.19 290 ALA C CA 1
ATOM 1257 C C . ALA C 1 44 ? 32.296 22.734 7.449 1.00 60.80 290 ALA C C 1
ATOM 1258 O O . ALA C 1 44 ? 31.856 22.332 8.537 1.00 59.89 290 ALA C O 1
ATOM 1260 N N . LYS C 1 45 ? 33.454 23.373 7.327 1.00 68.57 291 LYS C N 1
ATOM 1261 C CA . LYS C 1 45 ? 34.294 23.657 8.474 1.00 68.61 291 LYS C CA 1
ATOM 1262 C C . LYS C 1 45 ? 33.597 24.567 9.474 1.00 71.46 291 LYS C C 1
ATOM 1263 O O . LYS C 1 45 ? 33.728 24.380 10.690 1.00 69.84 291 LYS C O 1
ATOM 1265 N N . LEU C 1 46 ? 32.857 25.552 8.985 1.00 74.53 292 LEU C N 1
ATOM 1266 C CA . LEU C 1 46 ? 32.195 26.514 9.905 1.00 77.80 292 LEU C CA 1
ATOM 1267 C C . LEU C 1 46 ? 30.988 25.864 10.618 1.00 62.30 292 LEU C C 1
ATOM 1268 O O . LEU C 1 46 ? 30.758 26.021 11.812 1.00 67.05 292 LEU C O 1
ATOM 1273 N N . ARG C 1 47 ? 30.265 25.046 9.895 1.00 58.69 293 ARG C N 1
ATOM 1274 C CA . ARG C 1 47 ? 29.184 24.360 10.539 1.00 61.50 293 ARG C CA 1
ATOM 1275 C C . ARG C 1 47 ? 29.741 23.386 11.601 1.00 65.77 293 ARG C C 1
ATOM 1276 O O . ARG C 1 47 ? 29.130 23.180 12.658 1.00 59.83 293 ARG C O 1
ATOM 1284 N N . GLU C 1 48 ? 30.950 22.875 11.368 1.00 65.60 294 GLU C N 1
ATOM 1285 C CA . GLU C 1 48 ? 31.577 21.929 12.320 1.00 75.68 294 GLU C CA 1
ATOM 1286 C C . GLU C 1 48 ? 31.938 22.618 13.605 1.00 71.78 294 GLU C C 1
ATOM 1287 O O . GLU C 1 48 ? 31.819 22.042 14.682 1.00 70.19 294 GLU C O 1
ATOM 1289 N N . GLU C 1 49 ? 32.388 23.858 13.458 1.00 64.99 295 GLU C N 1
ATOM 1290 C CA . GLU C 1 49 ? 32.933 24.626 14.528 1.00 64.96 295 GLU C CA 1
ATOM 1291 C C . GLU C 1 49 ? 31.749 25.131 15.345 1.00 70.73 295 GLU C C 1
ATOM 1292 O O . GLU C 1 49 ? 31.682 24.993 16.583 1.00 66.71 295 GLU C O 1
ATOM 1298 N N . LEU C 1 50 ? 30.793 25.724 14.660 1.00 63.61 296 LEU C N 1
ATOM 1299 C CA . LEU C 1 50 ? 29.575 26.116 15.359 1.00 68.04 296 LEU C CA 1
ATOM 1300 C C . LEU C 1 50 ? 28.959 25.035 16.250 1.00 68.80 296 LEU C C 1
ATOM 1301 O O . LEU C 1 50 ? 28.530 25.311 17.392 1.00 80.47 296 LEU C O 1
ATOM 1306 N N . ARG C 1 51 ? 28.852 23.827 15.715 1.00 66.59 297 ARG C N 1
ATOM 1307 C CA . ARG C 1 51 ? 28.277 22.663 16.457 1.00 67.44 297 ARG C CA 1
ATOM 1308 C C . ARG C 1 51 ? 29.123 22.297 17.697 1.00 64.18 297 ARG C C 1
ATOM 1309 O O . ARG C 1 51 ? 28.594 21.955 18.727 1.00 60.94 297 ARG C O 1
ATOM 1317 N N . GLU C 1 52 ? 30.445 22.403 17.595 1.00 63.12 298 GLU C N 1
ATOM 1318 C CA . GLU C 1 52 ? 31.308 22.329 18.756 1.00 59.51 298 GLU C CA 1
ATOM 1319 C C . GLU C 1 52 ? 31.121 23.457 19.726 1.00 70.45 298 GLU C C 1
ATOM 1320 O O . GLU C 1 52 ? 31.285 23.265 20.932 1.00 74.06 298 GLU C O 1
ATOM 1326 N N . LYS C 1 53 ? 30.783 24.648 19.268 1.00 76.72 299 LYS C N 1
ATOM 1327 C CA . LYS C 1 53 ? 30.616 25.729 20.283 1.00 72.44 299 LYS C CA 1
ATOM 1328 C C . LYS C 1 53 ? 29.303 25.693 20.963 1.00 73.71 299 LYS C C 1
ATOM 1329 O O . LYS C 1 53 ? 29.195 26.046 22.155 1.00 65.36 299 LYS C O 1
ATOM 1335 N N . ASP C 1 54 ? 28.290 25.263 20.232 1.00 75.59 300 ASP C N 1
ATOM 1336 C CA . ASP C 1 54 ? 26.970 25.117 20.842 1.00 81.42 300 ASP C CA 1
ATOM 1337 C C . ASP C 1 54 ? 27.025 24.037 21.942 1.00 79.72 300 ASP C C 1
ATOM 1338 O O . ASP C 1 54 ? 26.501 24.199 23.002 1.00 81.75 300 ASP C O 1
ATOM 1343 N N . ARG C 1 55 ? 27.687 22.934 21.653 1.00 75.03 301 ARG C N 1
ATOM 1344 C CA . ARG C 1 55 ? 27.901 21.887 22.612 1.00 73.60 301 ARG C CA 1
ATOM 1345 C C . ARG C 1 55 ? 28.598 22.457 23.857 1.00 82.48 301 ARG C C 1
ATOM 1346 O O . ARG C 1 55 ? 28.115 22.243 24.983 1.00 80.67 301 ARG C O 1
ATOM 1354 N N . LEU C 1 56 ? 29.723 23.176 23.675 1.00 66.50 302 LEU C N 1
ATOM 1355 C CA . LEU C 1 56 ? 30.427 23.804 24.829 1.00 73.47 302 LEU C CA 1
ATOM 1356 C C . LEU C 1 56 ? 29.520 24.723 25.657 1.00 72.74 302 LEU C C 1
ATOM 1357 O O . LEU C 1 56 ? 29.611 24.711 26.905 1.00 60.78 302 LEU C O 1
ATOM 1362 N N . LEU C 1 57 ? 28.649 25.473 24.970 1.00 68.33 303 LEU C N 1
ATOM 1363 C CA . LEU C 1 57 ? 27.685 26.415 25.595 1.00 74.49 303 LEU C CA 1
ATOM 1364 C C . LEU C 1 57 ? 26.602 25.721 26.412 1.00 81.54 303 LEU C C 1
ATOM 1365 O O . LEU C 1 57 ? 26.287 26.104 27.544 1.00 84.46 303 LEU C O 1
ATOM 1370 N N . ALA C 1 58 ? 25.960 24.755 25.780 1.00 69.02 304 ALA C N 1
ATOM 1371 C CA . ALA C 1 58 ? 25.063 23.817 26.493 1.00 72.83 304 ALA C CA 1
ATOM 1372 C C . ALA C 1 58 ? 25.660 23.307 27.807 1.00 70.36 304 ALA C C 1
ATOM 1373 O O . ALA C 1 58 ? 25.010 23.382 28.827 1.00 70.35 304 ALA C O 1
ATOM 1375 N N . MET C 1 59 ? 26.910 22.831 27.783 1.00 60.50 305 MET C N 1
ATOM 1376 C CA . MET C 1 59 ? 27.548 22.383 28.959 1.00 59.92 305 MET C CA 1
ATOM 1377 C C . MET C 1 59 ? 27.818 23.483 29.986 1.00 81.42 305 MET C C 1
ATOM 1378 O O . MET C 1 59 ? 27.770 23.243 31.216 1.00 76.75 305 MET C O 1
ATOM 1383 N N . ALA C 1 60 ? 28.198 24.661 29.501 1.00 84.58 306 ALA C N 1
ATOM 1384 C CA . ALA C 1 60 ? 28.400 25.788 30.403 1.00 77.17 306 ALA C CA 1
ATOM 1385 C C . ALA C 1 60 ? 27.072 26.137 31.080 1.00 84.92 306 ALA C C 1
ATOM 1386 O O . ALA C 1 60 ? 27.059 26.479 32.246 1.00 86.19 306 ALA C O 1
ATOM 1388 N N . VAL C 1 61 ? 25.948 26.027 30.385 1.00 85.05 307 VAL C N 1
ATOM 1389 C CA . VAL C 1 61 ? 24.670 26.411 31.012 1.00 88.24 307 VAL C CA 1
ATOM 1390 C C . VAL C 1 61 ? 24.305 25.385 32.075 1.00 100.68 307 VAL C C 1
ATOM 1391 O O . VAL C 1 61 ? 23.905 25.723 33.197 1.00 108.94 307 VAL C O 1
ATOM 1395 N N . ILE C 1 62 ? 24.435 24.119 31.706 1.00 100.72 308 ILE C N 1
ATOM 1396 C CA . ILE C 1 62 ? 24.123 23.019 32.602 1.00 96.28 308 ILE C CA 1
ATOM 1397 C C . ILE C 1 62 ? 24.950 23.095 33.889 1.00 92.67 308 ILE C C 1
ATOM 1398 O O . ILE C 1 62 ? 24.405 23.013 34.986 1.00 90.32 308 ILE C O 1
ATOM 1403 N N . ARG C 1 63 ? 26.263 23.229 33.738 1.00 78.50 309 ARG C N 1
ATOM 1404 C CA . ARG C 1 63 ? 27.179 23.251 34.857 1.00 77.55 309 ARG C CA 1
ATOM 1405 C C . ARG C 1 63 ? 26.859 24.416 35.822 1.00 96.14 309 ARG C C 1
ATOM 1406 O O . ARG C 1 63 ? 27.226 24.372 37.018 1.00 93.51 309 ARG C O 1
ATOM 1408 N N . LYS C 1 64 ? 26.174 25.449 35.312 1.00 85.91 310 LYS C N 1
ATOM 1409 C CA . LYS C 1 64 ? 25.760 26.578 36.127 1.00 94.07 310 LYS C CA 1
ATOM 1410 C C . LYS C 1 64 ? 24.389 26.341 36.783 1.00 104.67 310 LYS C C 1
ATOM 1411 O O . LYS C 1 64 ? 24.189 26.692 37.938 1.00 118.11 310 LYS C O 1
ATOM 1413 N N . LYS C 1 65 ? 23.455 25.739 36.053 1.00 109.14 311 LYS C N 1
ATOM 1414 C CA . LYS C 1 65 ? 22.148 25.388 36.618 1.00 100.40 311 LYS C CA 1
ATOM 1415 C C . LYS C 1 65 ? 22.236 24.379 37.762 1.00 100.90 311 LYS C C 1
ATOM 1416 O O . LYS C 1 65 ? 21.660 24.608 38.8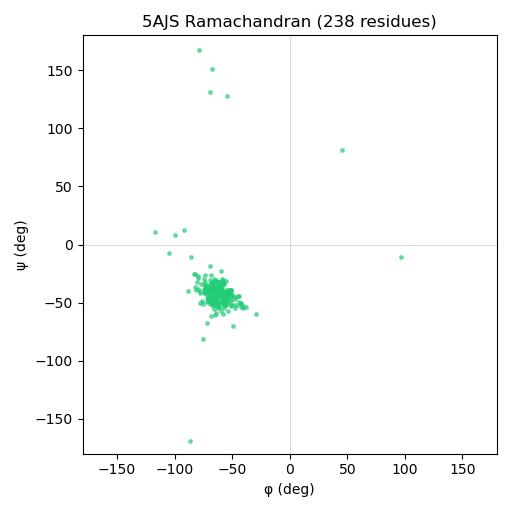15 1.00 115.31 311 LYS C O 1
ATOM 1422 N N . HIS C 1 66 ? 22.953 23.275 37.561 1.00 102.14 312 HIS C N 1
ATOM 1423 C CA . HIS C 1 66 ? 23.075 22.244 38.599 1.00 104.67 312 HIS C CA 1
ATOM 1424 C C . HIS C 1 66 ? 24.158 22.604 39.586 1.00 105.54 312 HIS C C 1
ATOM 1425 O O . HIS C 1 66 ? 24.122 22.148 40.726 1.00 116.67 312 HIS C O 1
ATOM 1432 N N . GLY C 1 67 ? 25.122 23.406 39.135 1.00 110.45 313 GLY C N 1
ATOM 1433 C CA . GLY C 1 67 ? 26.216 23.893 39.977 1.00 108.65 313 GLY C CA 1
ATOM 1434 C C . GLY C 1 67 ? 26.336 25.404 39.942 1.00 96.32 313 GLY C C 1
ATOM 1435 O O . GLY C 1 67 ? 25.779 26.090 40.795 1.00 99.04 313 GLY C O 1
ATOM 1436 N N . GLY D 1 5 ? 24.136 35.450 -52.927 1.00 109.30 251 GLY D N 1
ATOM 1437 C CA . GLY D 1 5 ? 23.556 34.222 -52.307 1.00 125.07 251 GLY D CA 1
ATOM 1438 C C . GLY D 1 5 ? 24.073 33.991 -50.896 1.00 143.89 251 GLY D C 1
ATOM 1439 O O . GLY D 1 5 ? 25.198 34.394 -50.569 1.00 154.56 251 GLY D O 1
ATOM 1440 N N . THR D 1 6 ? 23.253 33.348 -50.059 1.00 151.34 252 THR D N 1
ATOM 1441 C CA . THR D 1 6 ? 23.631 33.035 -48.665 1.00 154.15 252 THR D CA 1
ATOM 1442 C C . THR D 1 6 ? 24.772 31.980 -48.660 1.00 151.93 252 THR D C 1
ATOM 1443 O O . THR D 1 6 ? 24.881 31.175 -49.590 1.00 162.15 252 THR D O 1
ATOM 1447 N N . THR D 1 7 ? 25.621 32.012 -47.627 1.00 144.15 253 THR D N 1
ATOM 1448 C CA . THR D 1 7 ? 26.996 31.445 -47.686 1.00 133.86 253 THR D CA 1
ATOM 1449 C C . THR D 1 7 ? 27.095 29.939 -47.350 1.00 128.72 253 THR D C 1
ATOM 1450 O O . THR D 1 7 ? 26.065 29.261 -47.281 1.00 134.70 253 THR D O 1
ATOM 1452 N N . GLU D 1 8 ? 28.323 29.426 -47.166 1.00 110.84 254 GLU D N 1
ATOM 1453 C CA . GLU D 1 8 ? 28.562 27.980 -46.954 1.00 107.11 254 GLU D CA 1
ATOM 1454 C C . GLU D 1 8 ? 27.746 27.416 -45.785 1.00 119.83 254 GLU D C 1
ATOM 1455 O O . GLU D 1 8 ? 27.786 27.953 -44.669 1.00 109.13 254 GLU D O 1
ATOM 1457 N N . GLU D 1 9 ? 27.008 26.332 -46.050 1.00 126.59 255 GLU D N 1
ATOM 1458 C CA . GLU D 1 9 ? 26.112 25.742 -45.054 1.00 126.52 255 GLU D CA 1
ATOM 1459 C C . GLU D 1 9 ? 26.894 25.096 -43.912 1.00 125.69 255 GLU D C 1
ATOM 1460 O O . GLU D 1 9 ? 26.336 24.863 -42.842 1.00 146.24 255 GLU D O 1
ATOM 1462 N N . GLU D 1 10 ? 28.180 24.817 -44.136 1.00 118.18 256 GLU D N 1
ATOM 1463 C CA . GLU D 1 10 ? 29.036 24.213 -43.108 1.00 117.58 256 GLU D CA 1
ATOM 1464 C C . GLU D 1 10 ? 29.337 25.251 -42.023 1.00 109.43 256 GLU D C 1
ATOM 1465 O O . GLU D 1 10 ? 28.878 25.118 -40.879 1.00 112.65 256 GLU D O 1
ATOM 1467 N N . LEU D 1 11 ? 30.097 26.280 -42.405 1.00 79.66 257 LEU D N 1
ATOM 1468 C CA . LEU D 1 11 ? 30.289 27.473 -41.600 1.00 90.87 257 LEU D CA 1
ATOM 1469 C C . LEU D 1 11 ? 29.102 27.769 -40.714 1.00 89.18 257 LEU D C 1
ATOM 1470 O O . LEU D 1 11 ? 29.233 27.788 -39.481 1.00 73.72 257 LEU D O 1
ATOM 1475 N N . LEU D 1 12 ? 27.958 27.970 -41.380 1.00 84.13 258 LEU D N 1
ATOM 1476 C CA . LEU D 1 12 ? 26.676 28.293 -40.762 1.00 79.94 258 LEU D CA 1
ATOM 1477 C C . LEU D 1 12 ? 26.210 27.266 -39.720 1.00 90.06 258 LEU D C 1
ATOM 1478 O O . LEU D 1 12 ? 25.733 27.666 -38.635 1.00 80.09 258 LEU D O 1
ATOM 1483 N N . ARG D 1 13 ? 26.348 25.969 -40.021 1.00 78.22 259 ARG D N 1
ATOM 1484 C CA . ARG D 1 13 ? 25.983 24.945 -39.055 1.00 88.23 259 ARG D CA 1
ATOM 1485 C C . ARG D 1 13 ? 26.887 25.107 -37.826 1.00 89.46 259 ARG D C 1
ATOM 1486 O O . ARG D 1 13 ? 26.471 24.907 -36.676 1.00 88.11 259 ARG D O 1
ATOM 1488 N N . LYS D 1 14 ? 28.131 25.483 -38.103 1.00 87.95 260 LYS D N 1
ATOM 1489 C CA . LYS D 1 14 ? 29.131 25.694 -37.082 1.00 79.47 260 LYS D CA 1
ATOM 1490 C C . LYS D 1 14 ? 28.820 26.905 -36.201 1.00 73.67 260 LYS D C 1
ATOM 1491 O O . LYS D 1 14 ? 29.015 26.847 -34.984 1.00 70.30 260 LYS D O 1
ATOM 1493 N N . LEU D 1 15 ? 28.330 27.986 -36.815 1.00 73.08 261 LEU D N 1
ATOM 1494 C CA . LEU D 1 15 ? 28.041 29.211 -36.088 1.00 73.71 261 LEU D CA 1
ATOM 1495 C C . LEU D 1 15 ? 26.940 28.950 -35.114 1.00 77.92 261 LEU D C 1
ATOM 1496 O O . LEU D 1 15 ? 26.998 29.389 -33.917 1.00 71.32 261 LEU D O 1
ATOM 1501 N N . ASN D 1 16 ? 25.958 28.193 -35.610 1.00 74.39 262 ASN D N 1
ATOM 1502 C CA . ASN D 1 16 ? 24.780 27.909 -34.804 1.00 79.27 262 ASN D CA 1
ATOM 1503 C C . ASN D 1 16 ? 25.086 26.964 -33.688 1.00 77.80 262 ASN D C 1
ATOM 1504 O O . ASN D 1 16 ? 24.554 27.131 -32.562 1.00 82.40 262 ASN D O 1
ATOM 1509 N N . GLU D 1 17 ? 25.967 26.013 -33.971 1.00 71.02 263 GLU D N 1
ATOM 1510 C CA . GLU D 1 17 ? 26.375 25.052 -32.935 1.00 78.55 263 GLU D CA 1
ATOM 1511 C C . GLU D 1 17 ? 27.019 25.756 -31.737 1.00 66.96 263 GLU D C 1
ATOM 1512 O O . GLU D 1 17 ? 26.641 25.544 -30.583 1.00 70.50 263 GLU D O 1
ATOM 1518 N N . GLN D 1 18 ? 27.979 26.622 -32.044 1.00 72.96 264 GLN D N 1
ATOM 1519 C CA . GLN D 1 18 ? 28.705 27.335 -31.011 1.00 76.19 264 GLN D CA 1
ATOM 1520 C C . GLN D 1 18 ? 27.787 28.270 -30.278 1.00 70.13 264 GLN D C 1
ATOM 1521 O O . GLN D 1 18 ? 27.906 28.452 -29.037 1.00 64.79 264 GLN D O 1
ATOM 1527 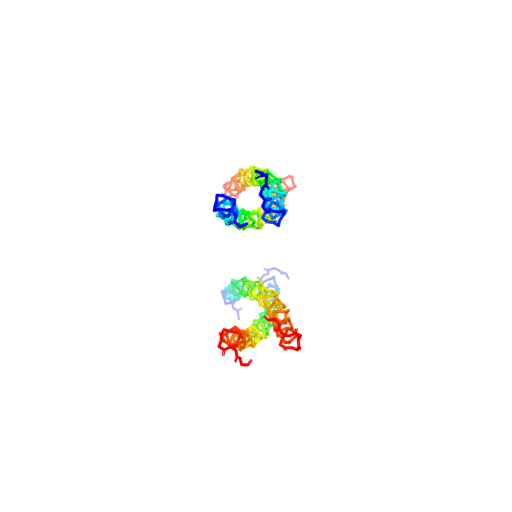N N . ARG D 1 19 ? 26.848 28.853 -31.017 1.00 69.44 265 ARG D N 1
ATOM 1528 C CA A ARG D 1 19 ? 25.854 29.741 -30.429 0.50 77.91 265 ARG D CA 1
ATOM 1529 C CA B ARG D 1 19 ? 25.897 29.760 -30.374 0.50 72.54 265 ARG D CA 1
ATOM 1530 C C . ARG D 1 19 ? 25.058 28.967 -29.371 1.00 65.62 265 ARG D C 1
ATOM 1531 O O . ARG D 1 19 ? 24.854 29.419 -28.264 1.00 68.54 265 ARG D O 1
ATOM 1546 N N . ASP D 1 20 ? 24.613 27.774 -29.745 1.00 66.71 266 ASP D N 1
ATOM 1547 C CA . ASP D 1 20 ? 23.930 26.892 -28.794 1.00 66.38 266 ASP D CA 1
ATOM 1548 C C . ASP D 1 20 ? 24.796 26.705 -27.556 1.00 74.81 266 ASP D C 1
ATOM 1549 O O . ASP D 1 20 ? 24.295 26.806 -26.417 1.00 77.88 266 ASP D O 1
ATOM 1554 N N . ILE D 1 21 ? 26.102 26.456 -27.773 1.00 81.75 267 ILE D N 1
ATOM 1555 C CA . ILE D 1 21 ? 27.069 26.263 -26.672 1.00 63.95 267 ILE D CA 1
ATOM 1556 C C . ILE D 1 21 ? 27.185 27.558 -25.857 1.00 65.75 267 ILE D C 1
ATOM 1557 O O . ILE D 1 21 ? 27.140 27.538 -24.636 1.00 58.49 267 ILE D O 1
ATOM 1562 N N . LEU D 1 22 ? 27.352 28.701 -26.505 1.00 61.68 268 LEU D N 1
ATOM 1563 C CA . LEU D 1 22 ? 27.388 29.953 -25.729 1.00 69.37 268 LEU D CA 1
ATOM 1564 C C . LEU D 1 22 ? 26.185 30.041 -24.805 1.00 73.15 268 LEU D C 1
ATOM 1565 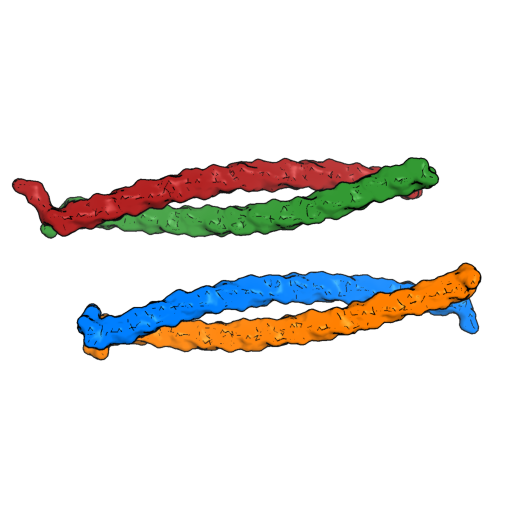O O . LEU D 1 22 ? 26.359 30.191 -23.587 1.00 69.10 268 LEU D O 1
ATOM 1570 N N . ALA D 1 23 ? 24.981 29.874 -25.358 1.00 69.05 269 ALA D N 1
ATOM 1571 C CA . ALA D 1 23 ? 23.752 29.938 -24.543 1.00 60.13 269 ALA D CA 1
ATOM 1572 C C . ALA D 1 23 ? 23.741 28.923 -23.389 1.00 73.54 269 ALA D C 1
ATOM 1573 O O . ALA D 1 23 ? 23.367 29.269 -22.260 1.00 69.35 269 ALA D O 1
ATOM 1575 N N . LEU D 1 24 ? 24.147 27.676 -23.635 1.00 71.45 270 LEU D N 1
ATOM 1576 C CA . LEU D 1 24 ? 24.167 26.694 -22.518 1.00 78.14 270 LEU D CA 1
ATOM 1577 C C . LEU D 1 24 ? 25.105 27.109 -21.387 1.00 82.71 270 LEU D C 1
ATOM 1578 O O . LEU D 1 24 ? 24.704 27.176 -20.228 1.00 89.74 270 LEU D O 1
ATOM 1583 N N . MET D 1 25 ? 26.337 27.452 -21.746 1.00 90.00 271 MET D N 1
ATOM 1584 C CA . MET D 1 25 ? 27.315 27.969 -20.795 1.00 88.20 271 MET D CA 1
ATOM 1585 C C . MET D 1 25 ? 26.889 29.225 -20.048 1.00 82.39 271 MET D C 1
ATOM 1586 O O . MET D 1 25 ? 27.304 29.457 -18.894 1.00 81.55 271 MET D O 1
ATOM 1591 N N . GLU D 1 26 ? 26.087 30.055 -20.697 1.00 72.77 272 GLU D N 1
ATOM 1592 C CA . GLU D 1 26 ? 25.500 31.228 -20.016 1.00 70.30 272 GLU D CA 1
ATOM 1593 C C . GLU D 1 26 ? 24.560 30.781 -18.884 1.00 71.48 272 GLU D C 1
ATOM 1594 O O . GLU D 1 26 ? 24.507 31.389 -17.814 1.00 78.97 272 GLU D O 1
ATOM 1600 N N . VAL D 1 27 ? 23.842 29.691 -19.101 1.00 65.99 273 VAL D N 1
ATOM 1601 C CA . VAL D 1 27 ? 22.916 29.183 -18.097 1.00 77.83 273 VAL D CA 1
ATOM 1602 C C . VAL D 1 27 ? 23.690 28.745 -16.842 1.00 82.34 273 VAL D C 1
ATOM 1603 O O . VAL D 1 27 ? 23.464 29.239 -15.736 1.00 86.97 273 VAL D O 1
ATOM 1607 N N . LYS D 1 28 ? 24.599 27.805 -17.049 1.00 84.13 274 LYS D N 1
ATOM 1608 C CA . LYS D 1 28 ? 25.460 27.265 -16.010 1.00 84.88 274 LYS D CA 1
ATOM 1609 C C . LYS D 1 28 ? 26.067 28.421 -15.203 1.00 87.21 274 LYS D C 1
ATOM 1610 O O . LYS D 1 28 ? 25.913 28.487 -13.986 1.00 87.54 274 LYS D O 1
ATOM 1616 N N . MET D 1 29 ? 26.711 29.354 -15.888 1.00 77.51 275 MET D N 1
ATOM 1617 C CA . MET D 1 29 ? 27.301 30.503 -15.216 1.00 83.45 275 MET D CA 1
ATOM 1618 C C . MET D 1 29 ? 26.299 31.331 -14.422 1.00 87.78 275 MET D C 1
ATOM 1619 O O . MET D 1 29 ? 26.670 31.927 -13.407 1.00 93.14 275 MET D O 1
ATOM 1624 N N . LYS D 1 30 ? 25.051 31.419 -14.892 1.00 90.07 276 LYS D N 1
ATOM 1625 C CA . LYS D 1 30 ? 24.023 32.123 -14.115 1.00 77.66 276 LYS D CA 1
ATOM 1626 C C . LYS D 1 30 ? 23.742 31.312 -12.870 1.00 69.31 276 LYS D C 1
ATOM 1627 O O . LYS D 1 30 ? 23.642 31.890 -11.823 1.00 61.26 276 LYS D O 1
ATOM 1629 N N . GLU D 1 31 ? 23.665 29.985 -12.951 1.00 60.87 277 GLU D N 1
ATOM 1630 C CA . GLU D 1 31 ? 23.463 29.202 -11.725 1.00 81.34 277 GLU D CA 1
ATOM 1631 C C . GLU D 1 31 ? 24.660 29.361 -10.775 1.00 79.84 277 GLU D C 1
ATOM 1632 O O . GLU D 1 31 ? 24.514 29.682 -9.593 1.00 86.26 277 GLU D O 1
ATOM 1638 N N . MET D 1 32 ? 25.842 29.121 -11.323 1.00 77.57 278 MET D N 1
ATOM 1639 C CA . MET D 1 32 ? 27.084 29.167 -10.560 1.00 77.01 278 MET D CA 1
ATOM 1640 C C . MET D 1 32 ? 27.261 30.459 -9.750 1.00 69.28 278 MET D C 1
ATOM 1641 O O . MET D 1 32 ? 27.738 30.390 -8.642 1.00 82.83 278 MET D O 1
ATOM 1646 N N . LYS D 1 33 ? 26.871 31.610 -10.306 1.00 72.86 279 LYS D N 1
ATOM 1647 C CA . LYS D 1 33 ? 26.967 32.911 -9.604 1.00 74.16 279 LYS D CA 1
ATOM 1648 C C . LYS D 1 33 ? 25.822 33.084 -8.620 1.00 76.71 279 LYS D C 1
ATOM 1649 O O . LYS D 1 33 ? 25.982 33.737 -7.605 1.00 74.39 279 LYS D O 1
ATOM 1651 N N . GLY D 1 34 ? 24.678 32.474 -8.889 1.00 67.08 280 GLY D N 1
ATOM 1652 C CA . GLY D 1 34 ? 23.719 32.255 -7.822 1.00 75.01 280 GLY D CA 1
ATOM 1653 C C . GLY D 1 34 ? 24.477 31.631 -6.644 1.00 72.80 280 GLY D C 1
ATOM 1654 O O . GLY D 1 34 ? 24.732 32.297 -5.639 1.00 71.89 280 GLY D O 1
ATOM 1655 N N . SER D 1 35 ? 24.883 30.370 -6.829 1.00 72.63 281 SER D N 1
ATOM 1656 C CA . SER D 1 35 ? 25.499 29.564 -5.796 1.00 84.35 281 SER D CA 1
ATOM 1657 C C . SER D 1 35 ? 26.471 30.380 -4.975 1.00 85.91 281 SER D C 1
ATOM 1658 O O . SER D 1 35 ? 26.363 30.436 -3.766 1.00 107.10 281 SER D O 1
ATOM 1661 N N . ILE D 1 36 ? 27.395 31.046 -5.642 1.00 73.37 282 ILE D N 1
ATOM 1662 C CA . ILE D 1 36 ? 28.367 31.871 -4.945 1.00 74.64 282 ILE D CA 1
ATOM 1663 C C . ILE D 1 36 ? 27.776 32.954 -4.058 1.00 80.22 282 ILE D C 1
ATOM 1664 O O . ILE D 1 36 ? 28.249 33.148 -2.938 1.00 79.15 282 ILE D O 1
ATOM 1669 N N . ARG D 1 37 ? 26.740 33.650 -4.517 1.00 78.84 283 ARG D N 1
ATOM 1670 C CA . ARG D 1 37 ? 26.109 34.645 -3.648 1.00 76.07 283 ARG D CA 1
ATOM 1671 C C . ARG D 1 37 ? 25.438 33.995 -2.423 1.00 70.10 283 ARG D C 1
ATOM 1672 O O . ARG D 1 37 ? 25.506 34.532 -1.336 1.00 66.72 283 ARG D O 1
ATOM 1674 N N . HIS D 1 38 ? 24.774 32.856 -2.602 1.00 59.37 284 HIS D N 1
ATOM 1675 C CA . HIS D 1 38 ? 24.165 32.180 -1.463 1.00 79.94 284 HIS D CA 1
ATOM 1676 C C . HIS D 1 38 ? 25.217 31.602 -0.513 1.00 73.84 284 HIS D C 1
ATOM 1677 O O . HIS D 1 38 ? 24.997 31.505 0.688 1.00 86.41 284 HIS D O 1
ATOM 1684 N N . LEU D 1 39 ? 26.366 31.220 -1.054 1.00 74.47 285 LEU D N 1
ATOM 1685 C CA . LEU D 1 39 ? 27.407 30.601 -0.257 1.00 77.92 285 LEU D CA 1
ATOM 1686 C C . LEU D 1 39 ? 28.162 31.675 0.494 1.00 83.99 285 LEU D C 1
ATOM 1687 O O . LEU D 1 39 ? 28.531 31.464 1.655 1.00 87.10 285 LEU D O 1
ATOM 1692 N N . ARG D 1 40 ? 28.382 32.822 -0.147 1.00 74.55 286 ARG D N 1
ATOM 1693 C CA . ARG D 1 40 ? 29.044 33.925 0.523 1.00 80.05 286 ARG D CA 1
ATOM 1694 C C . ARG D 1 40 ? 28.187 34.469 1.644 1.00 75.98 286 ARG D C 1
ATOM 1695 O O . ARG D 1 40 ? 28.707 34.880 2.685 1.00 96.79 286 ARG D O 1
ATOM 1703 N N . LEU D 1 41 ? 26.885 34.544 1.423 1.00 68.72 287 LEU D N 1
ATOM 1704 C CA . LEU D 1 41 ? 25.993 35.055 2.464 1.00 75.83 287 LEU D CA 1
ATOM 1705 C C . LEU D 1 41 ? 26.131 34.100 3.636 1.00 79.49 287 LEU D C 1
ATOM 1706 O O . LEU D 1 41 ? 26.462 34.525 4.754 1.00 78.95 287 LEU D O 1
ATOM 1711 N N . THR D 1 42 ? 25.898 32.810 3.327 1.00 57.79 288 THR D N 1
ATOM 1712 C CA . THR D 1 42 ? 25.986 31.725 4.263 1.00 66.32 288 THR D CA 1
ATOM 1713 C C . THR D 1 42 ? 27.262 31.674 5.050 1.00 69.26 288 THR D C 1
ATOM 1714 O O . THR D 1 42 ? 27.211 31.326 6.242 1.00 76.37 288 THR D O 1
ATOM 1718 N N . GLU D 1 43 ? 28.396 31.980 4.399 1.00 63.47 289 GLU D N 1
ATOM 1719 C CA . GLU D 1 43 ? 29.676 32.094 5.114 1.00 63.03 289 GLU D CA 1
ATOM 1720 C C . GLU D 1 43 ? 29.576 33.214 6.119 1.00 75.81 289 GLU D C 1
ATOM 1721 O O . GLU D 1 43 ? 30.006 33.031 7.281 1.00 59.58 289 GLU D O 1
ATOM 1727 N N . ALA D 1 44 ? 29.031 34.369 5.687 1.00 74.73 290 ALA D N 1
ATOM 1728 C CA . ALA D 1 44 ? 29.006 35.569 6.547 1.00 63.62 290 ALA D CA 1
ATOM 1729 C C . ALA D 1 44 ? 28.128 35.332 7.766 1.00 56.81 290 ALA D C 1
ATOM 1730 O O . ALA D 1 44 ? 28.502 35.637 8.878 1.00 68.95 290 ALA D O 1
ATOM 1732 N N . LYS D 1 45 ? 26.955 34.751 7.568 1.00 68.10 291 LYS D N 1
ATOM 1733 C CA . LYS D 1 45 ? 26.065 34.382 8.674 1.00 72.89 291 LYS D CA 1
ATOM 1734 C C . LYS D 1 45 ? 26.715 33.455 9.711 1.00 82.33 291 LYS D C 1
ATOM 1735 O O . LYS D 1 45 ? 26.568 33.645 10.918 1.00 93.20 291 LYS D O 1
ATOM 1737 N N . LEU D 1 46 ? 27.410 32.443 9.224 1.00 72.66 292 LEU D N 1
ATOM 1738 C CA . LEU D 1 46 ? 28.041 31.472 10.080 1.00 71.23 292 LEU D CA 1
ATOM 1739 C C . LEU D 1 46 ? 29.220 32.082 10.817 1.00 76.56 292 LEU D C 1
ATOM 1740 O O . LEU D 1 46 ? 29.436 31.797 12.006 1.00 75.69 292 LEU D O 1
ATOM 1745 N N . ARG D 1 47 ? 29.990 32.919 10.133 1.00 68.78 293 ARG D N 1
ATOM 1746 C CA . ARG D 1 47 ? 31.091 33.593 10.803 1.00 62.18 293 ARG D CA 1
ATOM 1747 C C . ARG D 1 47 ? 30.578 34.478 11.920 1.00 73.22 293 ARG D C 1
ATOM 1748 O O . ARG D 1 47 ? 31.159 34.517 13.011 1.00 73.84 293 ARG D O 1
ATOM 1756 N N . GLU D 1 48 ? 29.475 35.165 11.648 1.00 71.04 294 GLU D N 1
ATOM 1757 C CA . GLU D 1 48 ? 28.855 36.059 12.612 1.00 75.86 294 GLU D CA 1
ATOM 1758 C C . GLU D 1 48 ? 28.372 35.274 13.821 1.00 79.92 294 GLU D C 1
ATOM 1759 O O . GLU D 1 48 ? 28.527 35.692 14.983 1.00 71.11 294 GLU D O 1
ATOM 1761 N N . GLU D 1 49 ? 27.814 34.105 13.526 1.00 70.09 295 GLU D N 1
ATOM 1762 C CA . GLU D 1 49 ? 27.188 33.292 14.513 1.00 69.64 295 GLU D CA 1
ATOM 1763 C C . GLU D 1 49 ? 28.239 32.667 15.382 1.00 65.23 295 GLU D C 1
ATOM 1764 O O . GLU D 1 49 ? 28.077 32.584 16.596 1.00 60.62 295 GLU D O 1
ATOM 1770 N N . LEU D 1 50 ? 29.341 32.293 14.769 1.00 60.93 296 LEU D N 1
ATOM 1771 C CA . LEU D 1 50 ? 30.553 31.933 15.524 1.00 73.70 296 LEU D CA 1
ATOM 1772 C C . LEU D 1 50 ? 31.094 33.017 16.405 1.00 75.96 296 LEU D C 1
ATOM 1773 O O . LEU D 1 50 ? 31.645 32.757 17.481 1.00 79.33 296 LEU D O 1
ATOM 1778 N N . ARG D 1 51 ? 31.069 34.226 15.866 1.00 78.29 297 ARG D N 1
ATOM 1779 C CA . ARG D 1 51 ? 31.690 35.379 16.523 1.00 72.26 297 ARG D CA 1
ATOM 1780 C C . ARG D 1 51 ? 30.906 35.656 17.793 1.00 62.46 297 ARG D C 1
ATOM 1781 O O . ARG D 1 51 ? 31.475 35.847 18.859 1.00 58.44 297 ARG D O 1
ATOM 1789 N N . GLU D 1 52 ? 29.589 35.520 17.719 1.00 58.51 298 GLU D N 1
ATOM 1790 C CA . GLU D 1 52 ? 28.775 35.615 18.923 1.00 57.54 298 GLU D CA 1
ATOM 1791 C C . GLU D 1 52 ? 28.976 34.468 19.934 1.00 71.85 298 GLU D C 1
ATOM 1792 O O . GLU D 1 52 ? 29.042 34.687 21.138 1.00 76.24 298 GLU D O 1
ATOM 1798 N N . LYS D 1 53 ? 29.104 33.239 19.463 1.00 75.96 299 LYS D N 1
ATOM 1799 C CA . LYS D 1 53 ? 29.339 32.107 20.398 1.00 72.58 299 LYS D CA 1
ATOM 1800 C C . LYS D 1 53 ? 30.723 32.089 21.042 1.00 67.86 299 LYS D C 1
ATOM 1801 O O . LYS D 1 53 ? 30.835 31.801 22.226 1.00 64.49 299 LYS D O 1
ATOM 1807 N N . ASP D 1 54 ? 31.773 32.447 20.312 1.00 67.27 300 ASP D N 1
ATOM 1808 C CA . ASP D 1 54 ? 33.079 32.632 20.958 1.00 72.37 300 ASP D CA 1
ATOM 1809 C C . ASP D 1 54 ? 33.008 33.601 22.134 1.00 69.04 300 ASP D C 1
ATOM 1810 O O . ASP D 1 54 ? 33.613 33.360 23.203 1.00 66.75 300 ASP D O 1
ATOM 1815 N N . ARG D 1 55 ? 32.287 34.694 21.914 1.00 71.36 301 ARG D N 1
ATOM 1816 C CA . ARG D 1 55 ? 32.217 35.798 22.870 1.00 76.97 301 ARG D CA 1
ATOM 1817 C C . ARG D 1 55 ? 31.488 35.337 24.136 1.00 73.94 301 ARG D C 1
ATOM 1818 O O . ARG D 1 55 ? 32.025 35.481 25.231 1.00 83.16 301 ARG D O 1
ATOM 1826 N N . LEU D 1 56 ? 30.308 34.727 23.977 1.00 74.68 302 LEU D N 1
ATOM 1827 C CA . LEU D 1 56 ? 29.567 34.113 25.127 1.00 90.24 302 LEU D CA 1
ATOM 1828 C C . LEU D 1 56 ? 30.444 33.178 25.956 1.00 86.18 302 LEU D C 1
ATOM 1829 O O . LEU D 1 56 ? 30.342 33.208 27.177 1.00 75.50 302 LEU D O 1
ATOM 1834 N N . LEU D 1 57 ? 31.296 32.386 25.284 1.00 82.82 303 LEU D N 1
ATOM 1835 C CA . LEU D 1 57 ? 32.198 31.433 25.949 1.00 85.93 303 LEU D CA 1
ATOM 1836 C C . LEU D 1 57 ? 33.345 32.111 26.625 1.00 80.36 303 LEU D C 1
ATOM 1837 O O . LEU D 1 57 ? 33.773 31.674 27.682 1.00 91.30 303 LEU D O 1
ATOM 1842 N N . ALA D 1 58 ? 33.906 33.125 25.979 1.00 82.65 304 ALA D N 1
ATOM 1843 C CA . ALA D 1 58 ? 34.985 33.920 26.603 1.00 71.23 304 ALA D CA 1
ATOM 1844 C C . ALA D 1 58 ? 34.464 34.528 27.880 1.00 77.56 304 ALA D C 1
ATOM 1845 O O . ALA D 1 58 ? 35.208 34.559 28.861 1.00 70.77 304 ALA D O 1
ATOM 1847 N N . MET D 1 59 ? 33.177 34.958 27.888 1.00 67.87 305 MET D N 1
ATOM 1848 C CA . MET D 1 59 ? 32.589 35.545 29.081 1.00 71.61 305 MET D CA 1
ATOM 1849 C C . MET D 1 59 ? 32.382 34.495 30.134 1.00 74.55 305 MET D C 1
ATOM 1850 O O . MET D 1 59 ? 32.648 34.738 31.309 1.00 92.12 305 MET D O 1
ATOM 1855 N N . ALA D 1 60 ? 31.822 33.357 29.725 1.00 89.09 306 ALA D N 1
ATOM 1856 C CA . ALA D 1 60 ? 31.581 32.216 30.633 1.00 87.99 306 ALA D CA 1
ATOM 1857 C C . ALA D 1 60 ? 32.878 31.787 31.311 1.00 86.20 306 ALA D C 1
ATOM 1858 O O . ALA D 1 60 ? 32.866 31.349 32.459 1.00 88.43 306 ALA D O 1
ATOM 1860 N N . VAL D 1 61 ? 33.995 31.957 30.608 1.00 83.14 307 VAL D N 1
ATOM 1861 C CA . VAL D 1 61 ? 35.310 31.788 31.210 1.00 89.31 307 VAL D CA 1
ATOM 1862 C C . VAL D 1 61 ? 35.571 32.837 32.299 1.00 96.92 307 VAL D C 1
ATOM 1863 O O . VAL D 1 61 ? 35.823 32.508 33.458 1.00 107.08 307 VAL D O 1
ATOM 1867 N N . ILE D 1 62 ? 35.542 34.101 31.893 1.00 101.11 308 ILE D N 1
ATOM 1868 C CA . ILE D 1 62 ? 35.794 35.250 32.777 1.00 87.62 308 ILE D CA 1
ATOM 1869 C C . ILE D 1 62 ? 34.921 35.271 34.021 1.00 80.81 308 ILE D C 1
ATOM 1870 O O . ILE D 1 62 ? 35.420 35.495 35.105 1.00 85.85 308 ILE D O 1
ATOM 1875 N N . ARG D 1 63 ? 33.626 35.010 33.869 1.00 79.53 309 ARG D N 1
ATOM 1876 C CA . ARG D 1 63 ? 32.714 34.937 35.008 1.00 78.34 309 ARG D CA 1
ATOM 1877 C C . ARG D 1 63 ? 32.945 33.736 35.954 1.00 95.96 309 ARG D C 1
ATOM 1878 O O . ARG D 1 63 ? 32.716 33.835 37.177 1.00 104.95 309 ARG D O 1
ATOM 1880 N N . LYS D 1 64 ? 33.361 32.595 35.401 1.00 100.03 310 LYS D N 1
ATOM 1881 C CA . LYS D 1 64 ? 33.723 31.431 36.222 1.00 102.71 310 LYS D CA 1
ATOM 1882 C C . LYS D 1 64 ? 35.205 31.492 36.702 1.00 110.79 310 LYS D C 1
ATOM 1883 O O . LYS D 1 64 ? 35.607 30.696 37.554 1.00 114.61 310 LYS D O 1
ATOM 1885 N N . LYS D 1 65 ? 35.999 32.429 36.157 1.00 111.77 311 LYS D N 1
ATOM 1886 C CA . LYS D 1 65 ? 37.333 32.786 36.705 1.00 105.48 311 LYS D CA 1
ATOM 1887 C C . LYS D 1 65 ? 37.197 33.606 37.973 1.00 107.32 311 LYS D C 1
ATOM 1888 O O . LYS D 1 65 ? 38.015 33.449 38.885 1.00 95.32 311 LYS D O 1
ATOM 1890 N N . HIS D 1 66 ? 36.151 34.449 38.025 1.00 112.44 312 HIS D N 1
ATOM 1891 C CA . HIS D 1 66 ? 35.967 35.490 39.062 1.00 115.10 312 HIS D CA 1
ATOM 1892 C C . HIS D 1 66 ? 34.715 35.303 39.955 1.00 115.37 312 HIS D C 1
ATOM 1893 O O . HIS D 1 66 ? 34.148 34.205 40.080 1.00 121.73 312 HIS D O 1
#

Radius of gyration: 30.52 Å; Cα contacts (8 Å, |Δi|>4): 121; chains: 4; bounding box: 36×34×101 Å

GO terms:
  GO:0000978 RNA polymerase II cis-regulatory region sequence-specific DNA binding (F, IDA)
  GO:0001227 DNA-binding transcription repressor activity, RNA polymerase II-specific (F, IDA)
  GO:0000122 negative regulation of transcription by RNA polymerase II (P, IDA)
  GO:0001046 core promoter sequence-specific DNA binding (F, IDA)
  GO:0003677 DNA binding (F, IDA)
  GO:0008270 zinc ion binding (F, IDA)
  GO:0005634 nucleus (C, EXP)
  GO:0005737 cytoplasm (C, EXP)
  GO:0005515 protein binding (F, IPI)
  GO:0005654 nucleoplasm (C, IDA)

Organism: Homo sapiens (NCBI:txid9606)

Sequence (250 aa):
TTEEELLRKLNEQRDILALMEVKMKEMKGSIRHLRLTEAKLREELRREKDRLLAMAVIRKKHGMGTTEEELLRKLNEQRDILALMEVKMKEMKGSIRHLRLTEAKLREELREKDRLLAMAVIRKKHGMTEEELLRKLNEQRDILALMEVKMKEMKGSIRHLRLTEAKLREELREKDRLLAMAVIRKKHGGTTEEELLRKLNEQRRDILALMEVKMKEMKGSIRHLRLTEAKLREELREKDRLLAMAVIRKKH